Protein AF-0000000085150021 (afdb_homodimer)

Structure (mmCIF, N/CA/C/O backbone):
data_AF-0000000085150021-model_v1
#
loop_
_entity.id
_entity.type
_entity.pdbx_description
1 polymer 'Protein ElaA'
#
loop_
_atom_site.group_PDB
_atom_site.id
_atom_site.type_symbol
_atom_site.label_atom_id
_atom_site.label_alt_id
_atom_site.label_comp_id
_atom_site.label_asym_id
_atom_site.label_entity_id
_atom_site.label_seq_id
_atom_site.pdbx_PDB_ins_code
_atom_site.Cartn_x
_atom_site.Cartn_y
_atom_site.Cartn_z
_atom_site.occupancy
_atom_site.B_iso_or_equiv
_atom_site.auth_seq_id
_atom_site.auth_comp_id
_atom_site.auth_asym_id
_atom_site.auth_atom_id
_atom_site.pdbx_PDB_model_num
ATOM 1 N N . MET A 1 1 ? -15.656 21.797 -4.332 1 73.88 1 MET A N 1
ATOM 2 C CA . MET A 1 1 ? -16.031 20.469 -3.877 1 73.88 1 MET A CA 1
ATOM 3 C C . MET A 1 1 ? -16.016 20.375 -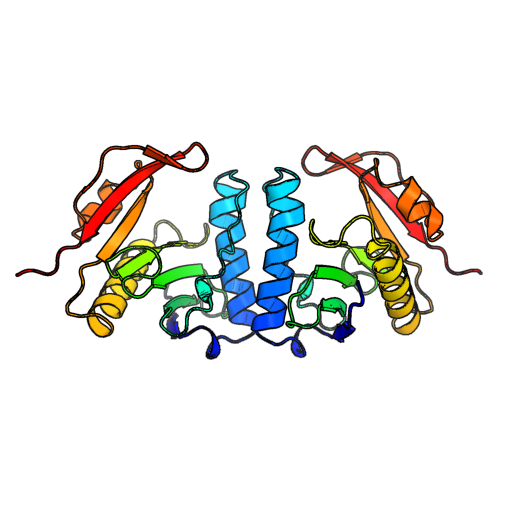2.355 1 73.88 1 MET A C 1
ATOM 5 O O . MET A 1 1 ? -15.156 20.984 -1.706 1 73.88 1 MET A O 1
ATOM 9 N N . THR A 1 2 ? -17.125 19.891 -1.788 1 87.06 2 THR A N 1
ATOM 10 C CA . THR A 1 2 ? -17.219 19.797 -0.335 1 87.06 2 THR A CA 1
ATOM 11 C C . THR A 1 2 ? -16.844 18.406 0.151 1 87.06 2 THR A C 1
ATOM 13 O O . THR A 1 2 ? -17.375 17.406 -0.344 1 87.06 2 THR A O 1
ATOM 16 N N . LEU A 1 3 ? -15.766 18.328 1.021 1 95.12 3 LEU A N 1
ATOM 17 C CA . LEU A 1 3 ? -15.344 17.047 1.593 1 95.12 3 LEU A CA 1
ATOM 18 C C . LEU A 1 3 ? -15.82 16.922 3.037 1 95.12 3 LEU A C 1
ATOM 20 O O . LEU A 1 3 ? -15.953 17.922 3.742 1 95.12 3 LEU A O 1
ATOM 24 N N . THR A 1 4 ? -16.188 15.727 3.385 1 97.56 4 THR A N 1
ATOM 25 C CA . THR A 1 4 ? -16.344 15.383 4.793 1 97.56 4 THR A CA 1
ATOM 26 C C . THR A 1 4 ? -15.023 14.93 5.398 1 97.56 4 THR A C 1
ATOM 28 O O . THR A 1 4 ? -14.336 14.078 4.832 1 97.56 4 THR A O 1
ATOM 31 N N . TRP A 1 5 ? -14.664 15.5 6.547 1 98.38 5 TRP A N 1
ATOM 32 C CA . TRP A 1 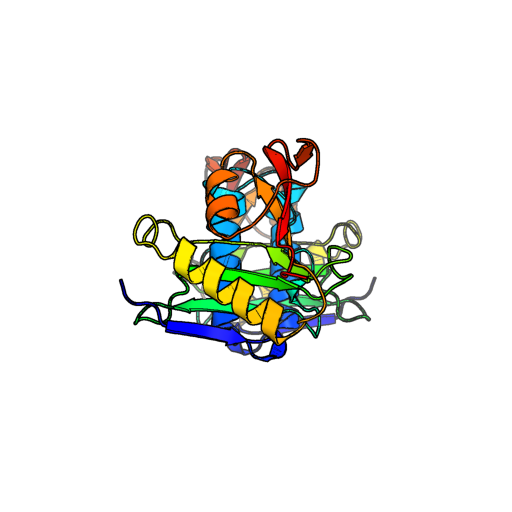5 ? -13.383 15.203 7.172 1 98.38 5 TRP A CA 1
ATOM 33 C C . TRP A 1 5 ? -13.555 14.242 8.336 1 98.38 5 TRP A C 1
ATOM 35 O O . TRP A 1 5 ? -14.461 14.398 9.156 1 98.38 5 TRP A O 1
ATOM 45 N N . LEU A 1 6 ? -12.758 13.258 8.383 1 98.56 6 LEU A N 1
ATOM 46 C CA . LEU A 1 6 ? -12.773 12.266 9.453 1 98.56 6 LEU A CA 1
ATOM 47 C C . LEU A 1 6 ? -11.398 12.148 10.102 1 98.56 6 LEU A C 1
ATOM 49 O O . LEU A 1 6 ? -10.391 11.992 9.414 1 98.56 6 LEU A O 1
ATOM 53 N N . ASP A 1 7 ? -11.273 12.328 11.375 1 98.75 7 ASP A N 1
ATOM 54 C CA . ASP A 1 7 ? -10.086 12.117 12.203 1 98.75 7 ASP A CA 1
ATOM 55 C C . ASP A 1 7 ? -10.203 10.82 13.008 1 98.75 7 ASP A C 1
ATOM 57 O O . ASP A 1 7 ? -11.008 10.727 13.938 1 98.75 7 ASP A O 1
ATOM 61 N N . VAL A 1 8 ? -9.367 9.836 12.688 1 98.75 8 VAL A N 1
ATOM 62 C CA . VAL A 1 8 ? -9.539 8.531 13.312 1 98.75 8 VAL A CA 1
ATOM 63 C C . VAL A 1 8 ? -8.172 7.922 13.625 1 98.75 8 VAL A C 1
ATOM 65 O O . VAL A 1 8 ? -7.176 8.25 12.969 1 98.75 8 VAL A O 1
ATOM 68 N N . GLY A 1 9 ? -8.148 7.113 14.656 1 98.62 9 GLY A N 1
ATOM 69 C CA . GLY A 1 9 ? -7 6.238 14.852 1 98.62 9 GLY A CA 1
ATOM 70 C C . GLY A 1 9 ? -7.023 5.008 13.969 1 98.62 9 GLY A C 1
ATOM 71 O O . GLY A 1 9 ? -8.016 4.75 13.281 1 98.62 9 GLY A O 1
ATOM 72 N N . PHE A 1 10 ? -5.926 4.211 13.984 1 98.56 10 PHE A N 1
ATOM 73 C CA . PHE A 1 10 ? -5.797 3.059 13.094 1 98.56 10 PHE A CA 1
ATOM 74 C C . PHE A 1 10 ? -6.926 2.062 13.336 1 98.56 10 PHE A C 1
ATOM 76 O O . PHE A 1 10 ? -7.562 1.6 12.383 1 98.56 10 PHE A O 1
ATOM 83 N N . THR A 1 11 ? -7.203 1.768 14.602 1 98.25 11 THR A N 1
ATOM 84 C CA . THR A 1 11 ? -8.156 0.717 14.938 1 98.25 11 THR A CA 1
ATOM 85 C C . THR A 1 11 ? -9.586 1.167 14.648 1 98.25 11 THR A C 1
ATOM 87 O O . THR A 1 11 ? -10.516 0.362 14.688 1 98.25 11 THR A O 1
ATOM 90 N N . GLU A 1 12 ? -9.75 2.453 14.414 1 98.5 12 GLU A N 1
ATOM 91 C CA . GLU A 1 12 ? -11.07 3 14.133 1 98.5 12 GLU A CA 1
ATOM 92 C C . GLU A 1 12 ? -11.367 2.994 12.641 1 98.5 12 GLU A C 1
ATOM 94 O O . GLU A 1 12 ? -12.5 3.264 12.227 1 98.5 12 GLU A O 1
ATOM 99 N N . LEU A 1 13 ? -10.406 2.709 11.844 1 98.62 13 LEU A N 1
ATOM 100 C CA . LEU A 1 13 ? -10.586 2.65 10.398 1 98.62 13 LEU A CA 1
ATOM 101 C C . LEU A 1 13 ? -11.414 1.431 10 1 98.62 13 LEU A C 1
ATOM 103 O O . LEU A 1 13 ? -11.266 0.359 10.594 1 98.62 13 LEU A O 1
ATOM 107 N N . SER A 1 14 ? -12.266 1.594 9.07 1 98.12 14 SER A N 1
ATOM 108 C CA . SER A 1 14 ? -12.82 0.426 8.391 1 98.12 14 SER A CA 1
ATOM 109 C C . SER A 1 14 ? -11.828 -0.154 7.387 1 98.12 14 SER A C 1
ATOM 111 O O . SER A 1 14 ? -10.852 0.5 7.027 1 98.12 14 SER A O 1
ATOM 113 N N . LEU A 1 15 ? -12.055 -1.36 6.883 1 98.38 15 LEU A N 1
ATOM 114 C CA . LEU A 1 15 ? -11.227 -1.965 5.844 1 98.38 15 LEU A CA 1
ATOM 115 C C . LEU A 1 15 ? -11.242 -1.111 4.578 1 98.38 15 LEU A C 1
ATOM 117 O O . LEU A 1 15 ? -10.195 -0.909 3.953 1 98.38 15 LEU A O 1
ATOM 121 N N . GLU A 1 16 ? -12.398 -0.594 4.246 1 98 16 GLU A N 1
ATOM 122 C CA . GLU A 1 16 ? -12.539 0.25 3.062 1 98 16 GLU A CA 1
ATOM 123 C C . GLU A 1 16 ? -11.742 1.54 3.203 1 98 16 GLU A C 1
ATOM 125 O O . GLU A 1 16 ? -11.117 1.995 2.242 1 98 16 GLU A O 1
ATOM 130 N N . GLN A 1 17 ? -11.773 2.082 4.359 1 98.31 17 GLN A N 1
ATOM 131 C CA . GLN A 1 17 ? -11.047 3.32 4.609 1 98.31 17 GLN A CA 1
ATOM 132 C C . GLN A 1 17 ? -9.539 3.084 4.57 1 98.31 17 GLN A C 1
ATOM 134 O O . GLN A 1 17 ? -8.797 3.865 3.967 1 98.31 17 GLN A O 1
ATOM 139 N N . LEU A 1 18 ? -9.102 2.01 5.184 1 98.69 18 LEU A N 1
ATOM 140 C CA . LEU A 1 18 ? -7.676 1.688 5.152 1 98.69 18 LEU A CA 1
ATOM 141 C C . LEU A 1 18 ? -7.211 1.424 3.725 1 98.69 18 LEU A C 1
ATOM 143 O O . LEU A 1 18 ? -6.188 1.958 3.291 1 98.69 18 LEU A O 1
ATOM 147 N N . TYR A 1 19 ? -7.965 0.604 3.008 1 98.56 19 TYR A N 1
ATOM 148 C CA . TYR A 1 19 ? -7.621 0.32 1.619 1 98.56 19 TYR A CA 1
ATOM 149 C C . TYR A 1 19 ? -7.586 1.599 0.792 1 98.56 19 TYR A C 1
ATOM 151 O O . TYR A 1 19 ? -6.645 1.824 0.025 1 98.56 19 TYR A O 1
ATOM 159 N N . GLY A 1 20 ? -8.562 2.443 0.97 1 98.12 20 GLY A N 1
ATOM 160 C CA . GLY A 1 20 ? -8.688 3.668 0.195 1 98.12 20 GLY A CA 1
ATOM 161 C C . GLY A 1 20 ? -7.555 4.648 0.444 1 98.12 20 GLY A C 1
ATOM 162 O O . GLY A 1 20 ? -7.031 5.25 -0.495 1 98.12 20 GLY A O 1
ATOM 163 N N . LEU A 1 21 ? -7.211 4.805 1.719 1 98.56 21 LEU A N 1
ATOM 164 C CA . LEU A 1 21 ? -6.152 5.77 1.997 1 98.56 21 LEU A CA 1
ATOM 165 C C . LEU A 1 21 ? -4.805 5.246 1.513 1 98.56 21 LEU A C 1
ATOM 167 O O . LEU A 1 21 ? -3.965 6.023 1.046 1 98.56 21 LEU A O 1
ATOM 171 N N . MET A 1 22 ? -4.574 3.951 1.587 1 98.25 22 MET A N 1
ATOM 172 C CA . MET A 1 22 ? -3.33 3.373 1.085 1 98.25 22 MET A CA 1
ATOM 173 C C . MET A 1 22 ? -3.266 3.461 -0.436 1 98.25 22 MET A C 1
ATOM 175 O O . MET A 1 22 ? -2.203 3.725 -1.001 1 98.25 22 MET A O 1
ATOM 179 N N . GLN A 1 23 ? -4.414 3.213 -1.054 1 97.94 23 GLN A N 1
ATOM 180 C CA . GLN A 1 23 ? -4.492 3.352 -2.504 1 97.94 23 GLN A CA 1
ATOM 181 C C . GLN A 1 23 ? -4.141 4.773 -2.939 1 97.94 23 GLN A C 1
ATOM 183 O O . GLN A 1 23 ? -3.354 4.965 -3.867 1 97.94 23 GLN A O 1
ATOM 188 N N . LEU A 1 24 ? -4.676 5.77 -2.291 1 98.38 24 LEU A N 1
ATOM 189 C CA . LEU A 1 24 ? -4.379 7.164 -2.596 1 98.38 24 LEU A CA 1
ATOM 190 C C . LEU A 1 24 ? -2.893 7.453 -2.426 1 98.38 24 LEU A C 1
ATOM 192 O O . LEU A 1 24 ? -2.283 8.117 -3.271 1 98.38 24 LEU A O 1
ATOM 196 N N . ARG A 1 25 ? -2.299 6.953 -1.338 1 98.38 25 ARG A N 1
ATOM 197 C CA . ARG A 1 25 ? -0.884 7.188 -1.066 1 98.38 25 ARG A CA 1
ATOM 198 C C . ARG A 1 25 ? -0.008 6.547 -2.139 1 98.38 25 ARG A C 1
ATOM 200 O O . ARG A 1 25 ? 0.942 7.168 -2.621 1 98.38 25 ARG A O 1
ATOM 207 N N . VAL A 1 26 ? -0.315 5.332 -2.525 1 97.62 26 VAL A N 1
ATOM 208 C CA . VAL A 1 26 ? 0.45 4.664 -3.572 1 97.62 26 VAL A CA 1
ATOM 209 C C . VAL A 1 26 ? 0.306 5.426 -4.887 1 97.62 26 VAL A C 1
ATOM 211 O O . VAL A 1 26 ? 1.291 5.645 -5.598 1 97.62 26 VAL A O 1
ATOM 214 N N . ASP A 1 27 ? -0.875 5.852 -5.215 1 97.12 27 ASP A N 1
ATOM 215 C CA . ASP A 1 27 ? -1.121 6.59 -6.449 1 97.12 27 ASP A CA 1
ATOM 216 C C . ASP A 1 27 ? -0.311 7.883 -6.488 1 97.12 27 ASP A C 1
ATOM 218 O O . ASP A 1 27 ? 0.264 8.234 -7.52 1 97.12 27 ASP A O 1
ATOM 222 N N . VAL A 1 28 ? -0.2 8.547 -5.402 1 96.81 28 VAL A N 1
ATOM 223 C CA . VAL A 1 28 ? 0.412 9.875 -5.359 1 96.81 28 VAL A CA 1
ATOM 224 C C . VAL A 1 28 ? 1.921 9.742 -5.168 1 96.81 28 VAL A C 1
ATOM 226 O O . VAL A 1 28 ? 2.703 10.25 -5.973 1 96.81 28 VAL A O 1
ATOM 229 N N . PHE A 1 29 ? 2.381 8.969 -4.168 1 95.69 29 PHE A N 1
ATOM 230 C CA . PHE A 1 29 ? 3.777 9.008 -3.75 1 95.69 29 PHE A CA 1
ATOM 231 C C . PHE A 1 29 ? 4.609 8.008 -4.547 1 95.69 29 PHE A C 1
ATOM 233 O O . PHE A 1 29 ? 5.824 8.164 -4.676 1 95.69 29 PHE A O 1
ATOM 240 N N . VAL A 1 30 ? 3.949 6.984 -5.07 1 95.5 30 VAL A N 1
ATOM 241 C CA . VAL A 1 30 ? 4.688 5.961 -5.805 1 95.5 30 VAL A CA 1
ATOM 242 C C . VAL A 1 30 ? 4.504 6.172 -7.309 1 95.5 30 VAL A C 1
ATOM 244 O O . VAL A 1 30 ? 5.477 6.375 -8.039 1 95.5 30 VAL A O 1
ATOM 247 N N . VAL A 1 31 ? 3.27 6.266 -7.77 1 96 31 VAL A N 1
ATOM 248 C CA . VAL A 1 31 ? 2.977 6.242 -9.195 1 96 31 VAL A CA 1
ATOM 249 C C . VAL A 1 31 ? 3.225 7.625 -9.797 1 96 31 VAL A C 1
ATOM 251 O O . VAL A 1 31 ? 4.07 7.785 -10.68 1 96 31 VAL A O 1
ATOM 254 N N . GLU A 1 32 ? 2.531 8.609 -9.289 1 95.25 32 GLU A N 1
ATOM 255 C CA . GLU A 1 32 ? 2.656 9.953 -9.836 1 95.25 32 GLU A CA 1
ATOM 256 C C . GLU A 1 32 ? 4.082 10.484 -9.688 1 95.25 32 GLU A C 1
ATOM 258 O O . GLU A 1 32 ? 4.602 11.141 -10.594 1 95.25 32 GLU A O 1
ATOM 263 N N . GLN A 1 33 ? 4.762 10.172 -8.586 1 92 33 GLN A N 1
ATOM 264 C CA . GLN A 1 33 ? 6.098 10.695 -8.32 1 92 33 GLN A CA 1
ATOM 265 C C . GLN A 1 33 ? 7.176 9.766 -8.875 1 92 33 GLN A C 1
ATOM 267 O O . GLN A 1 33 ? 8.367 10.078 -8.797 1 92 33 GLN A O 1
ATOM 272 N N . ASN A 1 34 ? 6.746 8.656 -9.492 1 92.81 34 ASN A N 1
ATOM 273 C CA . ASN A 1 34 ? 7.664 7.676 -10.062 1 92.81 34 ASN A CA 1
ATOM 274 C C . ASN A 1 34 ? 8.781 7.324 -9.086 1 92.81 34 ASN A C 1
ATOM 276 O O . ASN A 1 34 ? 9.961 7.395 -9.438 1 92.81 34 ASN A O 1
ATOM 280 N N . CYS A 1 35 ? 8.406 6.934 -7.852 1 93.19 35 CYS A N 1
ATOM 281 C CA . CYS A 1 35 ? 9.336 6.703 -6.75 1 93.19 35 CYS A CA 1
ATOM 282 C C . CYS A 1 35 ? 9.016 5.395 -6.035 1 93.19 35 CYS A C 1
ATOM 284 O O . CYS A 1 35 ? 8.188 5.371 -5.117 1 93.19 35 CYS A O 1
ATOM 286 N N . PRO A 1 36 ? 9.695 4.305 -6.41 1 94 36 PRO A N 1
ATOM 287 C CA . PRO A 1 36 ? 9.492 3.031 -5.719 1 94 36 PRO A CA 1
ATOM 288 C C . PRO A 1 36 ? 10.148 2.994 -4.34 1 94 36 PRO A C 1
ATOM 290 O O . PRO A 1 36 ? 11.359 2.781 -4.238 1 94 36 PRO A O 1
ATOM 293 N N . TYR A 1 37 ? 9.477 3.15 -3.281 1 94.12 37 TYR A N 1
ATOM 294 C CA . TYR A 1 37 ? 9.961 3.139 -1.906 1 94.12 37 TYR A CA 1
ATOM 295 C C . TYR A 1 37 ? 8.961 2.451 -0.981 1 94.12 37 TYR A C 1
ATOM 297 O O . TYR A 1 37 ? 7.797 2.268 -1.341 1 94.12 37 TYR A O 1
ATOM 305 N N . PRO A 1 38 ? 9.391 1.995 0.146 1 95.62 38 PRO A N 1
ATOM 306 C CA . PRO A 1 38 ? 8.484 1.314 1.073 1 95.62 38 PRO A CA 1
ATOM 307 C C . PRO A 1 38 ? 7.473 2.262 1.712 1 95.62 38 PRO A C 1
ATOM 309 O O . PRO A 1 38 ? 7.613 2.621 2.885 1 95.62 38 PRO A O 1
ATOM 312 N N . GLU A 1 39 ? 6.473 2.539 0.947 1 95.88 39 GLU A N 1
ATOM 313 C CA . GLU A 1 39 ? 5.453 3.506 1.343 1 95.88 39 GLU A CA 1
ATOM 314 C C . GLU A 1 39 ? 4.797 3.104 2.66 1 95.88 39 GLU A C 1
ATOM 316 O O . GLU A 1 39 ? 4.406 3.965 3.453 1 95.88 39 GLU A O 1
ATOM 321 N N . LEU A 1 40 ? 4.559 1.858 2.922 1 96.75 40 LEU A N 1
ATOM 322 C CA . LEU A 1 40 ? 3.969 1.371 4.164 1 96.75 40 LEU A CA 1
ATOM 323 C C . LEU A 1 40 ? 5.051 1.07 5.199 1 96.75 40 LEU A C 1
ATOM 325 O O . LEU A 1 40 ? 5.574 -0.044 5.246 1 96.75 40 LEU A O 1
ATOM 329 N N . ASP A 1 41 ? 5.277 2.004 6.066 1 96.56 41 ASP A N 1
ATOM 330 C CA . ASP A 1 41 ? 6.438 1.996 6.953 1 96.56 41 ASP A CA 1
ATOM 331 C C . ASP A 1 41 ? 6.062 1.467 8.336 1 96.56 41 ASP A C 1
ATOM 333 O O . ASP A 1 41 ? 6.902 1.434 9.242 1 96.56 41 ASP A O 1
ATOM 337 N N . GLY A 1 42 ? 4.871 1.1 8.547 1 97.12 42 GLY A N 1
ATOM 338 C CA . GLY A 1 42 ? 4.441 0.506 9.797 1 97.12 42 GLY A CA 1
ATOM 339 C C . GLY A 1 42 ? 3.967 1.531 10.812 1 97.12 42 GLY A C 1
ATOM 340 O O . GLY A 1 42 ? 3.322 1.181 11.805 1 97.12 42 GLY A O 1
ATOM 341 N N . LYS A 1 43 ? 4.195 2.83 10.602 1 98.12 43 LYS A N 1
ATOM 342 C CA . LYS A 1 43 ? 3.891 3.865 11.586 1 98.12 43 LYS A CA 1
ATOM 343 C C . LYS A 1 43 ? 2.396 4.172 11.617 1 98.12 43 LYS A C 1
ATOM 345 O O . LYS A 1 43 ? 1.906 4.793 12.562 1 98.12 43 LYS A O 1
ATOM 350 N N . ASP A 1 44 ? 1.701 3.734 10.57 1 98.56 44 ASP A N 1
ATOM 351 C CA . ASP A 1 44 ? 0.257 3.939 10.523 1 98.56 44 ASP A CA 1
ATOM 352 C C . ASP A 1 44 ? -0.432 3.258 11.711 1 98.56 44 ASP A C 1
ATOM 354 O O . ASP A 1 44 ? -1.501 3.691 12.141 1 98.56 44 ASP A O 1
ATOM 358 N N . LYS A 1 45 ? 0.183 2.215 12.242 1 98.06 45 LYS A N 1
ATOM 359 C CA . LYS A 1 45 ? -0.458 1.369 13.242 1 98.06 45 LYS A CA 1
ATOM 360 C C . LYS A 1 45 ? -0.126 1.841 14.656 1 98.06 45 LYS A C 1
ATOM 362 O O . LYS A 1 45 ? -0.636 1.293 15.641 1 98.06 45 LYS A O 1
ATOM 367 N N . HIS A 1 46 ? 0.789 2.834 14.719 1 98.12 46 HIS A N 1
ATOM 368 C CA . HIS A 1 46 ? 1.123 3.346 16.047 1 98.12 46 HIS A CA 1
ATOM 369 C C . HIS A 1 46 ? -0.132 3.748 16.812 1 98.12 46 HIS A C 1
ATOM 371 O O . HIS A 1 46 ? -1.041 4.363 16.25 1 98.12 46 HIS A O 1
ATOM 377 N N . PRO A 1 47 ? -0.199 3.408 18.109 1 97.44 47 PRO A N 1
ATOM 378 C CA . PRO A 1 47 ? -1.432 3.625 18.859 1 97.44 47 PRO A CA 1
ATOM 379 C C . PRO A 1 47 ? -1.832 5.098 18.938 1 97.44 47 PRO A C 1
ATOM 381 O O . PRO A 1 47 ? -3.008 5.41 19.125 1 97.44 47 PRO A O 1
ATOM 384 N N . GLN A 1 48 ? -0.904 6.008 18.734 1 98 48 GLN A N 1
ATOM 385 C CA . GLN A 1 48 ? -1.211 7.43 18.828 1 98 48 GLN A CA 1
ATOM 386 C C . GLN A 1 48 ? -1.271 8.086 17.453 1 98 48 GLN A C 1
ATOM 388 O O . GLN A 1 48 ? -1.416 9.305 17.344 1 98 48 GLN A O 1
ATOM 393 N N . ALA A 1 49 ? -1.102 7.281 16.406 1 98.62 49 ALA A N 1
ATOM 394 C CA . ALA A 1 49 ? -1.193 7.84 15.062 1 98.62 49 ALA A CA 1
ATOM 395 C C . ALA A 1 49 ? -2.617 8.289 14.75 1 98.62 49 ALA A C 1
ATOM 397 O O . ALA A 1 49 ? -3.582 7.613 15.117 1 98.62 49 ALA A O 1
ATOM 398 N N . ARG A 1 50 ? -2.703 9.414 14.125 1 98.81 50 ARG A N 1
ATOM 399 C CA . ARG A 1 50 ? -3.984 9.906 13.625 1 98.81 50 ARG A CA 1
ATOM 400 C C . ARG A 1 50 ? -4.004 9.945 12.102 1 98.81 50 ARG A C 1
ATOM 402 O O . ARG A 1 50 ? -3.008 10.297 11.477 1 98.81 50 ARG A O 1
ATOM 409 N N . HIS A 1 51 ? -5.094 9.586 11.578 1 98.94 51 HIS A N 1
ATOM 410 C CA . HIS A 1 51 ? -5.352 9.617 10.141 1 98.94 51 HIS A CA 1
ATOM 411 C C . HIS A 1 51 ? -6.48 10.586 9.805 1 98.94 51 HIS A C 1
ATOM 413 O O . HIS A 1 51 ? -7.613 10.406 10.266 1 98.94 51 HIS A O 1
ATOM 419 N N . LEU A 1 52 ? -6.156 11.625 9.109 1 98.94 52 LEU A N 1
ATOM 420 C CA . LEU A 1 52 ? -7.148 12.594 8.641 1 98.94 52 LEU A CA 1
ATOM 421 C C . LEU A 1 52 ? -7.566 12.289 7.207 1 98.94 52 LEU A C 1
ATOM 423 O O . LEU A 1 52 ? -6.742 12.344 6.289 1 98.94 52 LEU A O 1
ATOM 427 N N . LEU A 1 53 ? -8.867 11.977 7.047 1 98.88 53 LEU A N 1
ATOM 428 C CA . LEU A 1 53 ? -9.422 11.594 5.75 1 98.88 53 LEU A CA 1
ATOM 429 C C . LEU A 1 53 ? -10.367 12.672 5.23 1 98.88 53 LEU A C 1
ATOM 431 O O . LEU A 1 53 ? -11.18 13.211 5.988 1 98.88 53 LEU A O 1
ATOM 435 N N . GLY A 1 54 ? -10.203 13.047 3.963 1 98.69 54 GLY A N 1
ATOM 436 C CA . GLY A 1 54 ? -11.195 13.828 3.244 1 98.69 54 GLY A CA 1
ATOM 437 C C . GLY A 1 54 ? -12.008 13.008 2.262 1 98.69 54 GLY A C 1
ATOM 438 O O . GLY A 1 54 ? -11.484 12.555 1.239 1 98.69 54 GLY A O 1
ATOM 439 N N . LEU A 1 55 ? -13.328 12.844 2.557 1 98.06 55 LEU A N 1
ATOM 440 C CA . LEU A 1 55 ? -14.188 11.969 1.763 1 98.06 55 LEU A CA 1
ATOM 441 C C . LEU A 1 55 ? -15.172 12.789 0.931 1 98.06 55 LEU A C 1
ATOM 443 O O . LEU A 1 55 ? -15.703 13.797 1.406 1 98.06 55 LEU A O 1
ATOM 447 N N . ASN A 1 56 ? -15.367 12.359 -0.286 1 96.5 56 ASN A N 1
ATOM 448 C CA . ASN A 1 56 ? -16.453 12.953 -1.053 1 96.5 56 ASN A CA 1
ATOM 449 C C . ASN A 1 56 ? -17.797 12.328 -0.697 1 96.5 56 ASN A C 1
ATOM 451 O O . ASN A 1 56 ? -17.891 11.547 0.251 1 96.5 56 ASN A O 1
ATOM 455 N N . ASP A 1 57 ? -18.828 12.695 -1.444 1 94.44 57 ASP A N 1
ATOM 456 C CA . ASP A 1 57 ? -20.188 12.266 -1.127 1 94.44 57 ASP A CA 1
ATOM 457 C C . ASP A 1 57 ? -20.359 10.758 -1.33 1 94.44 57 ASP A C 1
ATOM 459 O O . ASP A 1 57 ? -21.234 10.141 -0.735 1 94.44 57 ASP A O 1
ATOM 463 N N . GLN A 1 58 ? -19.531 10.164 -2.121 1 93.06 58 GLN A N 1
ATOM 464 C CA . GLN A 1 58 ? -19.625 8.734 -2.422 1 93.06 58 GLN A CA 1
ATOM 465 C C . GLN A 1 58 ? -18.766 7.918 -1.46 1 93.06 58 GLN A C 1
ATOM 467 O O . GLN A 1 58 ? -18.703 6.691 -1.557 1 93.06 58 GLN A O 1
ATOM 472 N N . GLY A 1 59 ? -18.094 8.586 -0.597 1 94.5 59 GLY A N 1
ATOM 473 C CA . GLY A 1 59 ? -17.281 7.883 0.38 1 94.5 59 GLY A CA 1
ATOM 474 C C . GLY A 1 59 ? -15.859 7.633 -0.095 1 94.5 59 GLY A C 1
ATOM 475 O O . GLY A 1 59 ? -15.086 6.938 0.57 1 94.5 59 GLY A O 1
ATOM 476 N N . GLU A 1 60 ? -15.547 8.211 -1.223 1 95.69 60 GLU A N 1
ATOM 477 C CA . GLU A 1 60 ? -14.195 8.07 -1.749 1 95.69 60 GLU A CA 1
ATOM 478 C C . GLU A 1 60 ? -13.219 9 -1.021 1 95.69 60 GLU A C 1
ATOM 480 O O . GLU A 1 60 ? -13.547 10.156 -0.748 1 95.69 60 GLU A O 1
ATOM 485 N N . ILE A 1 61 ? -12.078 8.508 -0.686 1 98.25 61 ILE A N 1
ATOM 486 C CA . ILE A 1 61 ? -11.055 9.32 -0.029 1 98.25 61 ILE A CA 1
ATOM 487 C C . ILE A 1 61 ? -10.289 10.125 -1.073 1 98.25 61 ILE A C 1
ATOM 489 O O . ILE A 1 61 ? -9.594 9.555 -1.917 1 98.25 61 ILE A O 1
ATOM 493 N N . LEU A 1 62 ? -10.328 11.406 -1.009 1 98.19 62 LEU A N 1
ATOM 494 C CA . LEU A 1 62 ? -9.703 12.281 -1.994 1 98.19 62 LEU A CA 1
ATOM 495 C C . LEU A 1 62 ? -8.555 13.062 -1.372 1 98.19 62 LEU A C 1
ATOM 497 O O . LEU A 1 62 ? -7.742 13.656 -2.088 1 98.19 62 LEU A O 1
ATOM 501 N N . ALA A 1 63 ? -8.508 13.055 -0.11 1 98.75 63 ALA A N 1
ATOM 502 C CA . ALA A 1 63 ? -7.43 13.711 0.622 1 98.75 63 ALA A CA 1
ATOM 503 C C . ALA A 1 63 ? -7.055 12.922 1.872 1 98.75 63 ALA A C 1
ATOM 505 O O . ALA A 1 63 ? -7.91 12.281 2.49 1 98.75 63 ALA A O 1
ATOM 506 N N . TYR A 1 64 ? -5.82 13.008 2.219 1 98.81 64 TYR A N 1
ATOM 507 C CA . TYR A 1 64 ? -5.336 12.234 3.359 1 98.81 64 TYR A CA 1
ATOM 508 C C . TYR A 1 64 ? -4.078 12.867 3.945 1 98.81 64 TYR A C 1
ATOM 510 O O . TYR A 1 64 ? -3.238 13.391 3.209 1 98.81 64 TYR A O 1
ATOM 518 N N . SER A 1 65 ? -3.922 12.781 5.234 1 98.81 65 SER A N 1
ATOM 519 C CA . SER A 1 65 ? -2.648 13.008 5.91 1 98.81 65 SER A CA 1
ATOM 520 C C . SER A 1 65 ? -2.516 12.133 7.156 1 98.81 65 SER A C 1
ATOM 522 O O . SER A 1 65 ? -3.518 11.766 7.77 1 98.81 65 SER A O 1
ATOM 524 N N . ARG A 1 66 ? -1.321 11.82 7.477 1 98.88 66 ARG A N 1
ATOM 525 C CA . ARG A 1 66 ? -0.999 11.094 8.695 1 98.88 66 ARG A CA 1
ATOM 526 C C . ARG A 1 66 ? -0.363 12.008 9.734 1 98.88 66 ARG A C 1
ATOM 528 O O . ARG A 1 66 ? 0.501 12.828 9.398 1 98.88 66 ARG A O 1
ATOM 535 N N . ILE A 1 67 ? -0.818 11.961 10.945 1 98.81 67 ILE A N 1
ATOM 536 C CA . ILE A 1 67 ? -0.253 12.711 12.062 1 98.81 67 ILE A CA 1
ATOM 537 C C . ILE A 1 67 ? 0.333 11.742 13.086 1 98.81 67 ILE A C 1
ATOM 539 O O . ILE A 1 67 ? -0.346 10.812 13.531 1 98.81 67 ILE A O 1
ATOM 543 N N . LEU A 1 68 ? 1.59 11.961 13.414 1 98.75 68 LEU A N 1
ATOM 544 C CA . LEU A 1 68 ? 2.293 11.055 14.32 1 98.75 68 LEU A CA 1
ATOM 545 C C . LEU A 1 68 ? 2.695 11.766 15.602 1 98.75 68 LEU A C 1
ATOM 547 O O . LEU A 1 68 ? 3.039 12.953 15.578 1 98.75 68 LEU A O 1
ATOM 551 N N . ALA A 1 69 ? 2.725 11.008 16.672 1 98.44 69 ALA A N 1
ATOM 552 C CA . ALA A 1 69 ? 3.125 11.516 17.984 1 98.44 69 ALA A CA 1
ATOM 553 C C . ALA A 1 69 ? 4.621 11.828 18.016 1 98.44 69 ALA A C 1
ATOM 555 O O . ALA A 1 69 ? 5.379 11.344 17.172 1 98.44 69 ALA A O 1
ATOM 556 N N . PRO A 1 70 ? 4.977 12.727 19.016 1 97.88 70 PRO A N 1
ATOM 557 C CA . PRO A 1 70 ? 6.41 12.922 19.25 1 97.88 70 PRO A CA 1
ATOM 558 C C . PRO A 1 70 ? 7.156 11.609 19.469 1 97.88 70 PRO A C 1
ATOM 560 O O . PRO A 1 70 ? 6.613 10.68 20.062 1 97.88 70 PRO A O 1
ATOM 563 N N . ASN A 1 71 ? 8.375 11.547 18.859 1 97.38 71 ASN A N 1
ATOM 564 C CA . ASN A 1 71 ? 9.32 10.453 19.062 1 97.38 71 ASN A CA 1
ATOM 565 C C . ASN A 1 71 ? 8.953 9.242 18.203 1 97.38 71 ASN A C 1
ATOM 567 O O . ASN A 1 71 ? 9.523 8.156 18.375 1 97.38 71 ASN A O 1
ATOM 571 N N . VAL A 1 72 ? 8 9.383 17.344 1 97.62 72 VAL A N 1
ATOM 572 C CA . VAL A 1 72 ? 7.711 8.297 16.406 1 97.62 72 VAL A CA 1
ATOM 573 C C . VAL A 1 72 ? 8.57 8.445 15.156 1 97.62 72 VAL A C 1
ATOM 575 O O . VAL A 1 72 ? 9.305 7.527 14.789 1 97.62 72 VAL A O 1
ATOM 578 N N . SER A 1 73 ? 8.492 9.594 14.508 1 96.62 73 SER A N 1
ATOM 579 C CA . SER A 1 73 ? 9.328 9.875 13.352 1 96.62 73 SER A CA 1
ATOM 580 C C . SER A 1 73 ? 10.391 10.922 13.672 1 96.62 73 SER A C 1
ATOM 582 O O . SER A 1 73 ? 11.484 10.898 13.109 1 96.62 73 SER A O 1
ATOM 584 N N . TYR A 1 74 ? 10 11.844 14.492 1 95.44 74 TYR A N 1
ATOM 585 C CA . TYR A 1 74 ? 10.844 12.93 14.977 1 95.44 74 TYR A CA 1
ATOM 586 C C . TYR A 1 74 ? 10.656 13.141 16.469 1 95.44 74 TYR A C 1
ATOM 588 O O . TYR A 1 74 ? 9.703 12.625 17.062 1 95.44 74 TYR A O 1
ATOM 596 N N . PRO A 1 75 ? 11.648 13.883 17.062 1 95.88 75 PRO A N 1
ATOM 597 C CA . PRO A 1 75 ? 11.383 14.266 18.453 1 95.88 75 PRO A CA 1
ATOM 598 C C . PRO A 1 75 ? 10.078 15.031 18.625 1 95.88 75 PRO A C 1
ATOM 600 O O . PRO A 1 75 ? 9.383 14.875 19.641 1 95.88 75 PRO A O 1
ATOM 603 N N . GLN A 1 76 ? 9.656 15.758 17.641 1 96.75 76 GLN A N 1
ATOM 604 C CA . GLN A 1 76 ? 8.398 16.484 17.609 1 96.75 76 GLN A CA 1
ATOM 605 C C . GLN A 1 76 ? 7.285 15.648 16.984 1 96.75 76 GLN A C 1
ATOM 607 O O . GLN A 1 76 ? 7.551 14.602 16.391 1 96.75 76 GLN A O 1
ATOM 612 N N . ALA A 1 77 ? 6.035 16.125 17.234 1 98.12 77 ALA A N 1
ATOM 613 C CA . ALA A 1 77 ? 4.961 15.578 16.406 1 98.12 77 ALA A CA 1
ATOM 614 C C . ALA A 1 77 ? 5.227 15.812 14.93 1 98.12 77 ALA A C 1
ATOM 616 O O . ALA A 1 77 ? 6.051 16.656 14.562 1 98.12 77 ALA A O 1
ATOM 617 N N . SER A 1 78 ? 4.594 15.016 14.117 1 98.44 78 SER A N 1
ATOM 618 C CA . SER A 1 78 ? 4.879 15.18 12.695 1 98.44 78 SER A CA 1
ATOM 619 C C . SER A 1 78 ? 3.621 14.977 11.852 1 98.44 78 SER A C 1
ATOM 621 O O . SER A 1 78 ? 2.713 14.242 12.25 1 98.44 78 SER A O 1
ATOM 623 N N . ILE A 1 79 ? 3.551 15.68 10.844 1 98.38 79 ILE A N 1
ATOM 624 C CA . ILE A 1 79 ? 2.543 15.516 9.805 1 98.38 79 ILE A CA 1
ATOM 625 C C . ILE A 1 79 ? 3.205 15.031 8.516 1 98.38 79 ILE A C 1
ATOM 627 O O . ILE A 1 79 ? 4.238 15.562 8.102 1 98.38 79 ILE A O 1
ATOM 631 N N . GLY A 1 80 ? 2.682 13.992 7.977 1 97.38 80 GLY A N 1
ATOM 632 C CA . GLY A 1 80 ? 3.207 13.461 6.73 1 97.38 80 GLY A CA 1
ATOM 633 C C . GLY A 1 80 ? 2.137 12.859 5.84 1 97.38 80 GLY A C 1
ATOM 634 O O . GLY A 1 80 ? 0.946 12.945 6.145 1 97.38 80 GLY A O 1
ATOM 635 N N . ARG A 1 81 ? 2.611 12.406 4.688 1 97.38 81 ARG A N 1
ATOM 636 C CA . ARG A 1 81 ? 1.746 11.734 3.717 1 97.38 81 ARG A CA 1
ATOM 637 C C . ARG A 1 81 ? 0.569 12.625 3.332 1 97.38 81 ARG A C 1
ATOM 639 O O . ARG A 1 81 ? -0.58 12.18 3.33 1 97.38 81 ARG A O 1
ATOM 646 N N . VAL A 1 82 ? 0.915 13.867 3.172 1 97.5 82 VAL A N 1
ATOM 647 C CA . VAL A 1 82 ? -0.089 14.812 2.697 1 97.5 82 VAL A CA 1
ATOM 648 C C . VAL A 1 82 ? -0.406 14.539 1.229 1 97.5 82 VAL A C 1
ATOM 650 O O . VAL A 1 82 ? 0.376 14.891 0.342 1 97.5 82 VAL A O 1
ATOM 653 N N . ALA A 1 83 ? -1.579 13.945 0.991 1 97.75 83 ALA A N 1
ATOM 654 C CA . ALA A 1 83 ? -1.953 13.508 -0.352 1 97.75 83 ALA A CA 1
ATOM 655 C C . ALA A 1 83 ? -3.346 14.008 -0.723 1 97.75 83 ALA A C 1
ATOM 657 O O . ALA A 1 83 ? -4.273 13.945 0.088 1 97.75 83 ALA A O 1
ATOM 658 N N . VAL A 1 84 ? -3.428 14.578 -1.876 1 97.81 84 VAL A N 1
ATOM 659 C CA . VAL A 1 84 ? -4.703 14.969 -2.467 1 97.81 84 VAL A CA 1
ATOM 660 C C . VAL A 1 84 ? -4.848 14.344 -3.852 1 97.81 84 VAL A C 1
ATOM 662 O O . VAL A 1 84 ? -3.932 14.414 -4.672 1 97.81 84 VAL A O 1
ATOM 665 N N . ALA A 1 85 ? -5.98 13.641 -4.02 1 97.62 85 ALA A N 1
ATOM 666 C CA . ALA A 1 85 ? -6.246 13.047 -5.324 1 97.62 85 ALA A CA 1
ATOM 667 C C . ALA A 1 85 ? -6.184 14.094 -6.43 1 97.62 85 ALA A C 1
ATOM 669 O O . ALA A 1 85 ? -6.578 15.25 -6.223 1 97.62 85 ALA A O 1
ATOM 670 N N . LYS A 1 86 ? -5.742 13.68 -7.637 1 94.94 86 LYS A N 1
ATOM 671 C CA . LYS A 1 86 ? -5.633 14.586 -8.781 1 94.94 86 LYS A CA 1
ATOM 672 C C . LYS A 1 86 ? -6.953 15.305 -9.047 1 94.94 86 LYS A C 1
ATOM 674 O O . LYS A 1 86 ? -6.965 16.5 -9.336 1 94.94 86 LYS A O 1
ATOM 679 N N . SER A 1 87 ? -8.016 14.609 -8.914 1 93.81 87 SER A N 1
ATOM 680 C CA . SER A 1 87 ? -9.344 15.125 -9.219 1 93.81 87 SER A CA 1
ATOM 681 C C . SER A 1 87 ? -9.766 16.203 -8.219 1 93.81 87 SER A C 1
ATOM 683 O O . SER A 1 87 ? -10.734 16.922 -8.453 1 93.81 87 SER A O 1
ATOM 685 N N . ALA A 1 88 ? -9.055 16.328 -7.09 1 95.25 88 ALA A N 1
ATOM 686 C CA . ALA A 1 88 ? -9.461 17.266 -6.035 1 95.25 88 ALA A CA 1
ATOM 687 C C . ALA A 1 88 ? -8.43 18.359 -5.848 1 95.25 88 ALA A C 1
ATOM 689 O O . ALA A 1 88 ? -8.531 19.172 -4.918 1 95.25 88 ALA A O 1
ATOM 690 N N . ARG A 1 89 ? -7.477 18.406 -6.738 1 94 89 ARG A N 1
ATOM 691 C CA . ARG A 1 89 ? -6.418 19.406 -6.598 1 94 89 ARG A CA 1
ATOM 692 C C . ARG A 1 89 ? -6.836 20.734 -7.199 1 94 89 ARG A C 1
ATOM 694 O O . ARG A 1 89 ? -7.738 20.797 -8.039 1 94 89 ARG A O 1
ATOM 701 N N . GLY A 1 90 ? -6.219 21.781 -6.637 1 89.12 90 GLY A N 1
ATOM 702 C CA . GLY A 1 90 ? -6.496 23.109 -7.152 1 89.12 90 GLY A CA 1
ATOM 703 C C . GLY A 1 90 ? -7.785 23.703 -6.609 1 89.12 90 GLY A C 1
ATOM 704 O O . GLY A 1 90 ? -8.336 24.641 -7.191 1 89.12 90 GLY A O 1
ATOM 705 N N . GLN A 1 91 ? -8.328 23.188 -5.52 1 90 91 GLN A N 1
ATOM 706 C CA . GLN A 1 91 ? -9.609 23.625 -4.969 1 90 91 GLN A CA 1
ATOM 707 C C . GLN A 1 91 ? -9.469 24.016 -3.498 1 90 91 GLN A C 1
ATOM 709 O O . GLN A 1 91 ? -10.461 24.078 -2.77 1 90 91 GLN A O 1
ATOM 714 N N . GLY A 1 92 ? -8.234 24.141 -3.129 1 93.31 92 GLY A N 1
ATOM 715 C CA . GLY A 1 92 ? -7.996 24.531 -1.751 1 93.31 92 GLY A CA 1
ATOM 716 C C . GLY A 1 92 ? -8.016 23.375 -0.78 1 93.31 92 GLY A C 1
ATOM 717 O O . GLY A 1 92 ? -7.871 23.562 0.429 1 93.31 92 GLY A O 1
ATOM 718 N N . VAL A 1 93 ? -8.172 22.172 -1.231 1 96.38 93 VAL A N 1
ATOM 719 C CA . VAL A 1 93 ? -8.305 20.969 -0.417 1 96.38 93 VAL A CA 1
ATOM 720 C C . VAL A 1 93 ? -7.027 20.75 0.396 1 96.38 93 VAL A C 1
ATOM 722 O O . VAL A 1 93 ? -7.09 20.391 1.571 1 96.38 93 VAL A O 1
ATOM 725 N N . ALA A 1 94 ? -5.922 21.031 -0.235 1 96.38 94 ALA A N 1
ATOM 726 C CA . ALA A 1 94 ? -4.648 20.828 0.45 1 96.38 94 ALA A CA 1
ATOM 727 C C . ALA A 1 94 ? -4.531 21.766 1.659 1 96.38 94 ALA A C 1
ATOM 729 O O . ALA A 1 94 ? -4.02 21.359 2.709 1 96.38 94 ALA A O 1
ATOM 730 N N . ASN A 1 95 ? -4.941 22.953 1.49 1 96.31 95 ASN A N 1
ATOM 731 C CA . ASN A 1 95 ? -4.926 23.922 2.594 1 96.31 95 ASN A CA 1
ATOM 732 C C . ASN A 1 95 ? -5.812 23.453 3.746 1 96.31 95 ASN A C 1
ATOM 734 O O . ASN A 1 95 ? -5.402 23.5 4.906 1 96.31 95 ASN A O 1
ATOM 738 N N . GLN A 1 96 ? -7.035 23.047 3.438 1 97.25 96 GLN A N 1
ATOM 739 C CA . GLN A 1 96 ? -7.949 22.531 4.445 1 97.25 96 GLN A CA 1
ATOM 740 C C . GLN A 1 96 ? -7.359 21.312 5.156 1 97.25 96 GLN A C 1
ATOM 742 O O . GLN A 1 96 ? -7.465 21.203 6.379 1 97.25 96 GLN A O 1
ATOM 747 N N . LEU A 1 97 ? -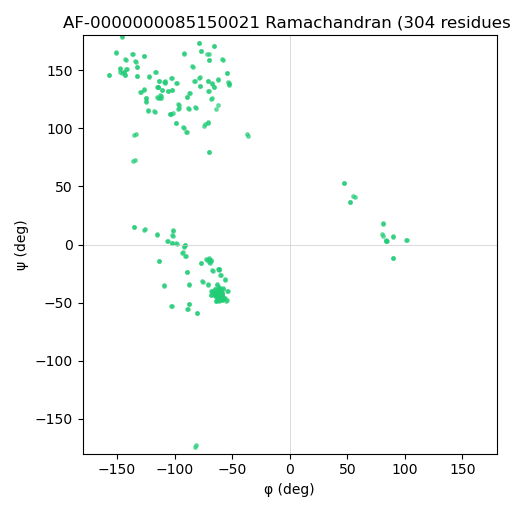6.773 20.469 4.391 1 98.12 97 LEU A N 1
ATOM 748 C CA . LEU A 1 97 ? -6.133 19.281 4.926 1 98.12 97 LEU A CA 1
ATOM 749 C C . LEU A 1 97 ? -5.043 19.641 5.926 1 98.12 97 LEU A C 1
ATOM 751 O O . LEU A 1 97 ? -5.016 19.109 7.043 1 98.12 97 LEU A O 1
ATOM 755 N N . MET A 1 98 ? -4.164 20.578 5.578 1 97.81 98 MET A N 1
ATOM 756 C CA . MET A 1 98 ? -3.047 20.984 6.434 1 97.81 98 MET A CA 1
ATOM 757 C C . MET A 1 98 ? -3.547 21.656 7.703 1 97.81 98 MET A C 1
ATOM 759 O O . MET A 1 98 ? -3.051 21.391 8.797 1 97.81 98 MET A O 1
ATOM 763 N N . GLN A 1 99 ? -4.52 22.484 7.531 1 97.75 99 GLN A N 1
ATOM 764 C CA . GLN A 1 99 ? -5.094 23.141 8.695 1 97.75 99 GLN A CA 1
ATOM 765 C C . GLN A 1 99 ? -5.699 22.141 9.664 1 97.75 99 GLN A C 1
ATOM 767 O O . GLN A 1 99 ? -5.492 22.234 10.875 1 97.75 99 GLN A O 1
ATOM 772 N N . GLY A 1 100 ? -6.445 21.203 9.102 1 98.38 100 GLY A N 1
ATOM 773 C CA . GLY A 1 100 ? -7 20.141 9.938 1 98.38 100 GLY A CA 1
ATOM 774 C C . GLY A 1 100 ? -5.934 19.312 10.633 1 98.38 100 GLY A C 1
ATOM 775 O O . GLY A 1 100 ? -6.059 19.016 11.82 1 98.38 100 GLY A O 1
ATOM 776 N N . ALA A 1 101 ? -4.934 18.938 9.914 1 98.69 101 ALA A N 1
ATOM 777 C CA . ALA A 1 101 ? -3.854 18.141 10.477 1 98.69 101 ALA A CA 1
ATOM 778 C C . ALA A 1 101 ? -3.141 18.875 11.602 1 98.69 101 ALA A C 1
ATOM 780 O O . ALA A 1 101 ? -2.836 18.297 12.641 1 98.69 101 ALA A O 1
ATOM 781 N N . ILE A 1 102 ? -2.844 20.156 11.383 1 98.19 102 ILE A N 1
ATOM 782 C CA . ILE A 1 102 ? -2.195 20.984 12.391 1 98.19 102 ILE A CA 1
ATOM 783 C C . ILE A 1 102 ? -3.07 21.047 13.641 1 98.19 102 ILE A C 1
ATOM 785 O O . ILE A 1 102 ? -2.58 20.891 14.766 1 98.19 102 ILE A O 1
ATOM 789 N N . ALA A 1 103 ? -4.359 21.281 13.445 1 98.25 103 ALA A N 1
ATOM 790 C CA . ALA A 1 103 ? -5.289 21.359 14.57 1 98.25 103 ALA A CA 1
ATOM 791 C C . ALA A 1 103 ? -5.289 20.062 15.375 1 98.25 103 ALA A C 1
ATOM 793 O O . ALA A 1 103 ? -5.305 20.094 16.609 1 98.25 103 ALA A O 1
ATOM 794 N N . ILE A 1 104 ? -5.262 18.953 14.711 1 98.62 104 ILE A N 1
ATOM 795 C CA . ILE A 1 104 ? -5.258 17.656 15.359 1 98.62 104 ILE A CA 1
ATOM 796 C C . ILE A 1 104 ? -3.977 17.484 16.172 1 98.62 104 ILE A C 1
ATOM 798 O O . ILE A 1 104 ? -4.02 17.047 17.328 1 98.62 104 ILE A O 1
ATOM 802 N N . ALA A 1 105 ? -2.859 17.781 15.555 1 98.31 105 ALA A N 1
ATOM 803 C CA . ALA A 1 105 ? -1.589 17.672 16.266 1 98.31 105 ALA A CA 1
ATOM 804 C C . ALA A 1 105 ? -1.591 18.516 17.531 1 98.31 105 ALA A C 1
ATOM 806 O O . ALA A 1 105 ? -1.188 18.062 18.609 1 98.31 105 ALA A O 1
ATOM 807 N N . LYS A 1 106 ? -2.049 19.719 17.406 1 96.88 106 LYS A N 1
ATOM 808 C CA . LYS A 1 106 ? -2.088 20.641 18.547 1 96.88 106 LYS A CA 1
ATOM 809 C C . LYS A 1 106 ? -3 20.109 19.641 1 96.88 106 LYS A C 1
ATOM 811 O O . LYS A 1 106 ? -2.721 20.297 20.828 1 96.88 106 LYS A O 1
ATOM 816 N N . GLN A 1 107 ? -4.062 19.562 19.25 1 97.44 107 GLN A N 1
ATOM 817 C CA . GLN A 1 107 ? -5.02 19.016 20.203 1 97.44 107 GLN A CA 1
ATOM 818 C C . GLN A 1 107 ? -4.418 17.844 20.984 1 97.44 107 GLN A C 1
ATOM 820 O O . GLN A 1 107 ? -4.594 17.75 22.203 1 97.44 107 GLN A O 1
ATOM 825 N N . HIS A 1 108 ? -3.686 17 20.328 1 97.56 108 HIS A N 1
ATOM 826 C CA . HIS A 1 108 ? -3.18 15.781 20.938 1 97.56 108 HIS A CA 1
ATOM 827 C C . HIS A 1 108 ? -1.846 16.031 21.641 1 97.56 108 HIS A C 1
ATOM 829 O O . HIS A 1 108 ? -1.542 15.383 22.656 1 97.56 108 HIS A O 1
ATOM 835 N N . TRP A 1 109 ? -1.082 16.891 21.078 1 97 109 TRP A N 1
ATOM 836 C CA . TRP A 1 109 ? 0.247 17.188 21.594 1 97 109 TRP A CA 1
ATOM 837 C C . TRP A 1 109 ? 0.502 18.688 21.641 1 97 109 TRP A C 1
ATOM 839 O O . TRP A 1 109 ? 1.389 19.188 20.953 1 97 109 TRP A O 1
ATOM 849 N N . PRO A 1 110 ? -0.15 19.375 22.609 1 94.81 110 PRO A N 1
ATOM 850 C CA . PRO A 1 110 ? -0.104 20.844 22.641 1 94.81 110 PRO A CA 1
ATOM 851 C C . PRO A 1 110 ? 1.271 21.375 23.031 1 94.81 110 PRO A C 1
ATOM 853 O O . PRO A 1 110 ? 1.574 22.547 22.781 1 94.81 110 PRO A O 1
ATOM 856 N N . ASN A 1 111 ? 2.119 20.547 23.562 1 94.19 111 ASN A N 1
ATOM 857 C CA . ASN A 1 111 ? 3.41 21.031 24.047 1 94.19 111 ASN A CA 1
ATOM 858 C C . ASN A 1 111 ? 4.531 20.703 23.062 1 94.19 111 ASN A C 1
ATOM 860 O O . ASN A 1 111 ? 5.703 20.969 23.344 1 94.19 111 ASN A O 1
ATOM 864 N N . ASP A 1 112 ? 4.191 20.094 21.969 1 95.12 112 ASP A N 1
ATOM 865 C CA . ASP A 1 112 ? 5.191 19.703 20.984 1 95.12 112 ASP A CA 1
ATOM 866 C C . ASP A 1 112 ? 5.004 20.469 19.672 1 95.12 112 ASP A C 1
ATOM 868 O O . ASP A 1 112 ? 3.873 20.672 19.234 1 95.12 112 ASP A O 1
ATOM 872 N N . ASN A 1 113 ? 6.148 20.906 19.188 1 96.56 113 ASN A N 1
ATOM 873 C CA . ASN A 1 113 ? 6.113 21.469 17.828 1 96.56 113 ASN A CA 1
ATOM 874 C C . ASN A 1 113 ? 5.777 20.406 16.797 1 96.56 113 ASN A C 1
ATOM 876 O O . ASN A 1 113 ? 5.566 19.234 17.141 1 96.56 113 ASN A O 1
ATOM 880 N N . ILE A 1 114 ? 5.547 20.844 15.633 1 97.81 114 ILE A N 1
ATOM 881 C CA . ILE A 1 114 ? 5.273 19.922 14.531 1 97.81 114 ILE A CA 1
ATOM 882 C C . ILE A 1 114 ? 6.422 19.969 13.523 1 97.81 114 ILE A C 1
ATOM 884 O O . ILE A 1 114 ? 6.801 21.031 13.047 1 97.81 114 ILE A O 1
ATOM 888 N N . GLN A 1 115 ? 6.961 18.797 13.242 1 97.31 115 GLN A N 1
ATOM 889 C CA . GLN A 1 115 ? 8.016 18.672 12.242 1 97.31 115 GLN A CA 1
ATOM 890 C C . GLN A 1 115 ? 7.512 17.984 10.984 1 97.31 115 GLN A C 1
ATOM 892 O O . GLN A 1 115 ? 6.711 17.047 11.062 1 97.31 115 GLN A O 1
ATOM 897 N N . ILE A 1 116 ? 7.957 18.469 9.797 1 96.56 116 ILE A N 1
ATOM 898 C CA . ILE A 1 116 ? 7.637 17.812 8.539 1 96.56 116 ILE A CA 1
ATOM 899 C C . ILE A 1 116 ? 8.906 17.672 7.695 1 96.56 116 ILE A C 1
ATOM 901 O O . ILE A 1 116 ? 9.844 18.453 7.84 1 96.56 116 ILE A O 1
ATOM 905 N N . GLY A 1 117 ? 8.977 16.594 6.969 1 94.56 117 GLY A N 1
ATOM 906 C CA . GLY A 1 117 ? 9.898 16.5 5.852 1 94.56 117 GLY A CA 1
ATOM 907 C C . GLY A 1 117 ? 9.281 16.906 4.527 1 94.56 117 GLY A C 1
ATOM 908 O O . GLY A 1 117 ? 8.547 16.125 3.918 1 94.56 117 GLY A O 1
ATOM 909 N N . ALA A 1 118 ? 9.578 18.078 4.121 1 92.62 118 ALA A N 1
ATOM 910 C CA . ALA A 1 118 ? 8.93 18.641 2.943 1 92.62 118 ALA A CA 1
ATOM 911 C C . ALA A 1 118 ? 9.812 18.5 1.705 1 92.62 118 ALA A C 1
ATOM 913 O O . ALA A 1 118 ? 11.039 18.625 1.786 1 92.62 118 ALA A O 1
ATOM 914 N N . GLN A 1 119 ? 9.102 18.141 0.573 1 88.38 119 GLN A N 1
ATOM 915 C CA . GLN A 1 119 ? 9.805 18.328 -0.693 1 88.38 119 GLN A CA 1
ATOM 916 C C . GLN A 1 119 ? 10.133 19.797 -0.936 1 88.38 119 GLN A C 1
ATOM 918 O O . GLN A 1 119 ? 9.312 20.672 -0.651 1 88.38 119 GLN A O 1
ATOM 923 N N . ASP A 1 120 ? 11.219 20.047 -1.454 1 89.19 120 ASP A N 1
ATOM 924 C CA . ASP A 1 120 ? 11.727 21.406 -1.577 1 89.19 120 ASP A CA 1
ATOM 925 C C . ASP A 1 120 ? 10.781 22.281 -2.4 1 89.19 120 ASP A C 1
ATOM 927 O O . ASP A 1 120 ? 10.586 23.453 -2.092 1 89.19 120 ASP A O 1
ATOM 931 N N . TYR A 1 121 ? 10.227 21.719 -3.4 1 89.38 121 TYR A N 1
ATOM 932 C CA . TYR A 1 121 ? 9.375 22.531 -4.262 1 89.38 121 TYR A CA 1
ATOM 933 C C . TYR A 1 121 ? 8.086 22.906 -3.551 1 89.38 121 TYR A C 1
ATOM 935 O O . TYR A 1 121 ? 7.398 23.859 -3.951 1 89.38 121 TYR A O 1
ATOM 943 N N . LEU A 1 122 ? 7.766 22.281 -2.385 1 91.12 122 LEU A N 1
ATOM 944 C CA . LEU A 1 122 ? 6.551 22.578 -1.631 1 91.12 122 LEU A CA 1
ATOM 945 C C . LEU A 1 122 ? 6.852 23.484 -0.452 1 91.12 122 LEU A C 1
ATOM 947 O O . LEU A 1 122 ? 5.977 23.734 0.384 1 91.12 122 LEU A O 1
ATOM 951 N N . ARG A 1 123 ? 7.98 24.047 -0.408 1 92.69 123 ARG A N 1
ATOM 952 C CA . ARG A 1 123 ? 8.43 24.906 0.686 1 92.69 123 ARG A CA 1
ATOM 953 C C . ARG A 1 123 ? 7.449 26.047 0.936 1 92.69 123 ARG A C 1
ATOM 955 O O . ARG A 1 123 ? 7.059 26.297 2.078 1 92.69 123 ARG A O 1
ATOM 962 N N . GLN A 1 124 ? 7.086 26.688 -0.104 1 93.31 124 GLN A N 1
ATOM 963 C CA . GLN A 1 124 ? 6.211 27.844 0.025 1 93.31 124 GLN A CA 1
ATOM 964 C C . GLN A 1 124 ? 4.84 27.438 0.565 1 93.31 124 GLN A C 1
ATOM 966 O O . GLN A 1 124 ? 4.246 28.172 1.367 1 93.31 124 GLN A O 1
ATOM 971 N N . PHE A 1 125 ? 4.371 26.359 0.156 1 95.06 125 PHE A N 1
ATOM 972 C CA . PHE A 1 125 ? 3.088 25.844 0.629 1 95.06 125 PHE A CA 1
ATOM 973 C C . PHE A 1 125 ? 3.102 25.672 2.143 1 95.06 125 PHE A C 1
ATOM 975 O O . PHE A 1 125 ? 2.205 26.156 2.838 1 95.06 125 PHE A O 1
ATOM 982 N N . TYR A 1 126 ? 4.102 25.094 2.652 1 96.25 126 TYR A N 1
ATOM 983 C CA . TYR A 1 126 ? 4.164 24.797 4.082 1 96.25 126 TYR A CA 1
ATOM 984 C C . TYR A 1 126 ? 4.465 26.062 4.875 1 96.25 126 TYR A C 1
ATOM 986 O O . TYR A 1 126 ? 4 26.219 6.008 1 96.25 126 TYR A O 1
ATOM 994 N N . GLN A 1 127 ? 5.23 26.953 4.242 1 95.56 127 GLN A N 1
ATOM 995 C CA . GLN A 1 127 ? 5.5 28.234 4.895 1 95.56 127 GLN A CA 1
ATOM 996 C C . GLN A 1 127 ? 4.211 29.016 5.098 1 95.56 127 GLN A C 1
ATOM 998 O O . GLN A 1 127 ? 4.062 29.719 6.102 1 95.56 127 GLN A O 1
ATOM 1003 N N . GLN A 1 128 ? 3.305 28.938 4.234 1 95.69 128 GLN A N 1
ATOM 1004 C CA . GLN A 1 128 ? 2.014 29.594 4.348 1 95.69 128 GLN A CA 1
ATOM 1005 C C . GLN A 1 128 ? 1.243 29.094 5.566 1 95.69 128 GLN A C 1
ATOM 1007 O O . GLN A 1 128 ? 0.36 29.797 6.078 1 95.69 128 GLN A O 1
ATOM 1012 N N . HIS A 1 129 ? 1.588 27.969 6.016 1 96.25 129 HIS A N 1
ATOM 1013 C CA . HIS A 1 129 ? 0.927 27.391 7.18 1 96.25 129 HIS A CA 1
ATOM 1014 C C . HIS A 1 129 ? 1.769 27.562 8.438 1 96.25 129 HIS A C 1
ATOM 1016 O O . HIS A 1 129 ? 1.474 26.969 9.477 1 96.25 129 HIS A O 1
ATOM 1022 N N . GLY A 1 130 ? 2.854 28.312 8.328 1 96.19 130 GLY A N 1
ATOM 1023 C CA . GLY A 1 130 ? 3.615 28.703 9.5 1 96.19 130 GLY A CA 1
ATOM 1024 C C . GLY A 1 130 ? 4.867 27.875 9.703 1 96.19 130 GLY A C 1
ATOM 1025 O O . GLY A 1 130 ? 5.625 28.109 10.656 1 96.19 130 GLY A O 1
ATOM 1026 N N . PHE A 1 131 ? 5.141 26.969 8.75 1 97.06 131 PHE A N 1
ATOM 1027 C CA . PHE A 1 131 ? 6.348 26.156 8.891 1 97.06 131 PHE A CA 1
ATOM 1028 C C . PHE A 1 131 ? 7.582 26.953 8.484 1 97.06 131 PHE A C 1
ATOM 1030 O O . PHE A 1 131 ? 7.543 27.734 7.535 1 97.06 131 PHE A O 1
ATOM 1037 N N . VAL A 1 132 ? 8.695 26.688 9.234 1 95.94 132 VAL A N 1
ATOM 1038 C CA . VAL A 1 132 ? 9.969 27.328 8.938 1 95.94 132 VAL A CA 1
ATOM 1039 C C . VAL A 1 132 ? 11.031 26.281 8.664 1 95.94 132 VAL A C 1
ATOM 1041 O O . VAL A 1 132 ? 11.047 25.219 9.297 1 95.94 132 VAL A O 1
ATOM 1044 N N . VAL A 1 133 ? 11.914 26.562 7.762 1 93.94 133 VAL A N 1
ATOM 1045 C CA . VAL A 1 133 ? 12.984 25.641 7.395 1 93.94 133 VAL A CA 1
ATOM 1046 C C . VAL A 1 133 ? 13.922 25.453 8.586 1 93.94 133 VAL A C 1
ATOM 1048 O O . VAL A 1 133 ? 14.281 26.406 9.266 1 93.94 133 VAL A O 1
ATOM 1051 N N . ASN A 1 134 ? 14.234 24.188 8.766 1 92 134 ASN A N 1
ATOM 1052 C CA . ASN A 1 134 ? 15.086 23.922 9.914 1 92 134 ASN A CA 1
ATOM 1053 C C . ASN A 1 134 ? 16.219 22.953 9.562 1 92 134 ASN A C 1
ATOM 1055 O O . ASN A 1 134 ? 16.719 22.234 10.43 1 92 134 ASN A O 1
ATOM 1059 N N . SER A 1 135 ? 16.453 22.75 8.336 1 90.12 135 SER A N 1
ATOM 1060 C CA . SER A 1 135 ? 17.562 21.906 7.879 1 90.12 135 SER A CA 1
ATOM 1061 C C . SER A 1 135 ? 18.078 22.359 6.523 1 90.12 135 SER A C 1
ATOM 1063 O O . SER A 1 135 ? 17.469 23.203 5.863 1 90.12 135 SER A O 1
ATOM 1065 N N . ASP A 1 136 ? 19.281 21.844 6.18 1 90.19 136 ASP A N 1
ATOM 1066 C CA . ASP A 1 136 ? 19.719 21.969 4.793 1 90.19 136 ASP A CA 1
ATOM 1067 C C . ASP A 1 136 ? 18.906 21.047 3.881 1 90.19 136 ASP A C 1
ATOM 1069 O O . ASP A 1 136 ? 18.188 20.172 4.359 1 90.19 136 ASP A O 1
ATOM 1073 N N . VAL A 1 137 ? 19.016 21.359 2.611 1 90.5 137 VAL A N 1
ATOM 1074 C CA . VAL A 1 137 ? 18.391 20.484 1.622 1 90.5 137 VAL A CA 1
ATOM 1075 C C . VAL A 1 137 ? 19.156 19.156 1.542 1 90.5 137 VAL A C 1
ATOM 1077 O O . VAL A 1 137 ? 20.391 19.141 1.559 1 90.5 137 VAL A O 1
ATOM 1080 N N . TYR A 1 138 ? 18.422 18.078 1.58 1 90.88 138 TYR A N 1
ATOM 1081 C CA . TYR A 1 138 ? 19 16.75 1.451 1 90.88 138 TYR A CA 1
ATOM 1082 C C . TYR A 1 138 ? 18.188 15.898 0.48 1 90.88 138 TYR A C 1
ATOM 1084 O O . TYR A 1 138 ? 17.031 16.203 0.196 1 90.88 138 TYR A O 1
ATOM 1092 N N . LEU A 1 139 ? 18.844 14.805 -0.119 1 84.94 139 LEU A N 1
ATOM 1093 C CA . LEU A 1 139 ? 18.172 13.914 -1.055 1 84.94 139 LEU A CA 1
ATOM 1094 C C . LEU A 1 139 ? 17.516 12.758 -0.318 1 84.94 139 LEU A C 1
ATOM 1096 O O . LEU A 1 139 ? 18.125 12.141 0.556 1 84.94 139 LEU A O 1
ATOM 1100 N N . GLU A 1 140 ? 16.25 12.57 -0.565 1 83.12 140 GLU A N 1
ATOM 1101 C CA . GLU A 1 140 ? 15.484 11.406 -0.133 1 83.12 140 GLU A CA 1
ATOM 1102 C C . GLU A 1 140 ? 14.836 10.703 -1.321 1 83.12 140 GLU A C 1
ATOM 1104 O O . GLU A 1 140 ? 13.961 11.266 -1.979 1 83.12 140 GLU A O 1
ATOM 1109 N N . ASP A 1 141 ? 15.227 9.5 -1.589 1 80.88 141 ASP A N 1
ATOM 1110 C CA . ASP A 1 141 ? 14.742 8.734 -2.736 1 80.88 141 ASP A CA 1
ATOM 1111 C C . ASP A 1 141 ? 14.898 9.531 -4.027 1 80.88 141 ASP A C 1
ATOM 1113 O O . ASP A 1 141 ? 13.992 9.539 -4.867 1 80.88 141 ASP A O 1
ATOM 1117 N N . GLY A 1 142 ? 15.961 10.281 -4.133 1 81.62 142 GLY A N 1
ATOM 1118 C CA . GLY A 1 142 ? 16.312 11.008 -5.344 1 81.62 142 GLY A CA 1
ATOM 1119 C C . GLY A 1 142 ? 15.602 12.344 -5.469 1 81.62 142 GLY A C 1
ATOM 1120 O O . GLY A 1 142 ? 15.711 13.016 -6.492 1 81.62 142 GLY A O 1
ATOM 1121 N N . ILE A 1 143 ? 14.844 12.656 -4.441 1 84.81 143 ILE A N 1
ATOM 1122 C CA . ILE A 1 143 ? 14.078 13.898 -4.445 1 84.81 143 ILE A CA 1
ATOM 1123 C C . ILE A 1 143 ? 14.602 14.828 -3.355 1 84.81 143 ILE A C 1
ATOM 1125 O O . ILE A 1 143 ? 14.883 14.391 -2.238 1 84.81 143 ILE A O 1
ATOM 1129 N N . GLU A 1 144 ? 14.766 16.094 -3.664 1 88.94 144 GLU A N 1
ATOM 1130 C CA . GLU A 1 144 ? 15.227 17.078 -2.693 1 88.94 144 GLU A CA 1
ATOM 1131 C C . GLU A 1 144 ? 14.18 17.328 -1.609 1 88.94 144 GLU A C 1
ATOM 1133 O O . GLU A 1 144 ? 13.023 17.609 -1.912 1 88.94 144 GLU A O 1
ATOM 1138 N N . HIS A 1 145 ? 14.648 17.156 -0.35 1 92.75 145 HIS A N 1
ATOM 1139 C CA . HIS A 1 145 ? 13.789 17.391 0.807 1 92.75 145 HIS A CA 1
ATOM 1140 C C . HIS A 1 145 ? 14.445 18.359 1.786 1 92.75 145 HIS A C 1
ATOM 1142 O O . HIS A 1 145 ? 15.617 18.703 1.643 1 92.75 145 HIS A O 1
ATOM 1148 N N . LEU A 1 146 ? 13.68 18.938 2.662 1 92.75 146 LEU A N 1
ATOM 1149 C CA . LEU A 1 146 ? 14.141 19.719 3.803 1 92.75 146 LEU A CA 1
ATOM 1150 C C . LEU A 1 146 ? 13.211 19.547 4.996 1 92.75 146 LEU A C 1
ATOM 1152 O O . LEU A 1 146 ? 12.016 19.297 4.82 1 92.75 146 LEU A O 1
ATOM 1156 N N . ASP A 1 147 ? 13.789 19.609 6.117 1 93.94 147 ASP A N 1
ATOM 1157 C CA . ASP A 1 147 ? 12.969 19.578 7.324 1 93.94 147 ASP A CA 1
ATOM 1158 C C . ASP A 1 147 ? 12.414 20.969 7.645 1 93.94 147 ASP A C 1
ATOM 1160 O O . ASP A 1 147 ? 13.102 21.969 7.473 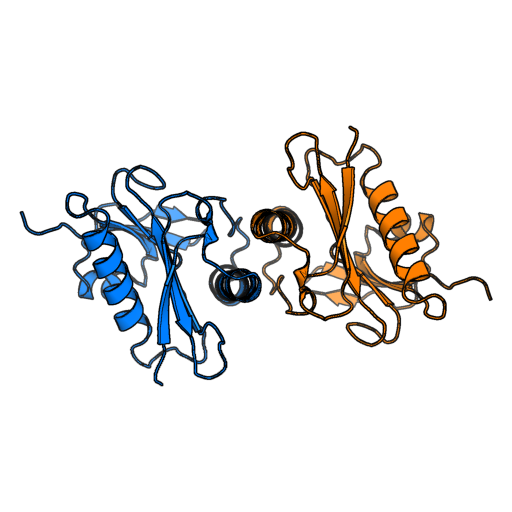1 93.94 147 ASP A O 1
ATOM 1164 N N . MET A 1 148 ? 11.188 21.016 8.078 1 96.12 148 MET A N 1
ATOM 1165 C CA . MET A 1 148 ? 10.547 22.25 8.516 1 96.12 148 MET A CA 1
ATOM 1166 C C . MET A 1 148 ? 9.844 22.047 9.859 1 96.12 148 MET A C 1
ATOM 1168 O O . MET A 1 148 ? 9.453 20.938 10.203 1 96.12 148 MET A O 1
ATOM 1172 N N . LEU A 1 149 ? 9.742 23.109 10.555 1 96.5 149 LEU A N 1
ATOM 1173 C CA . LEU A 1 149 ? 9.148 23.094 11.883 1 96.5 149 LEU A CA 1
ATOM 1174 C C . LEU A 1 149 ? 8.031 24.125 12 1 96.5 149 LEU A C 1
ATOM 1176 O O . LEU A 1 149 ? 8.172 25.25 11.5 1 96.5 149 LEU A O 1
ATOM 1180 N N . LEU A 1 150 ? 6.922 23.766 12.531 1 96.75 150 LEU A N 1
ATOM 1181 C CA . LEU A 1 150 ? 5.91 24.703 13.023 1 96.75 150 LEU A CA 1
ATOM 1182 C C . LEU A 1 150 ? 6.031 24.875 14.531 1 96.75 150 LEU A C 1
ATOM 1184 O O . LEU A 1 150 ? 5.711 23.969 15.297 1 96.75 150 LEU A O 1
ATOM 1188 N N . ILE A 1 151 ? 6.578 26 14.875 1 92.62 151 ILE A N 1
ATOM 1189 C CA . ILE A 1 151 ? 6.855 26.297 16.281 1 92.62 151 ILE A CA 1
ATOM 1190 C C . ILE A 1 151 ? 5.629 26.938 16.922 1 92.62 151 ILE A C 1
ATOM 1192 O O . ILE A 1 151 ? 5.074 27.906 16.391 1 92.62 151 ILE A O 1
ATOM 1196 N N . TYR A 1 152 ? 5.082 26.203 17.922 1 81.25 152 TYR A N 1
ATOM 1197 C CA . TYR A 1 152 ? 3.949 26.766 18.656 1 81.25 152 TYR A CA 1
ATOM 1198 C C . TYR A 1 152 ? 4.352 28.047 19.375 1 81.25 152 TYR A C 1
ATOM 1200 O O . TYR A 1 152 ? 5.52 28.219 19.719 1 81.25 152 TYR A O 1
ATOM 1208 N N . ASN A 1 153 ? 3.824 29.172 19.172 1 61.56 153 ASN A N 1
ATOM 1209 C CA . ASN A 1 153 ? 4.086 30.422 19.875 1 61.56 153 ASN A CA 1
ATOM 1210 C C . ASN A 1 153 ? 4.336 30.188 21.359 1 61.56 153 ASN A C 1
ATOM 1212 O O . ASN A 1 153 ? 3.572 29.484 22.016 1 61.56 153 ASN A O 1
ATOM 1216 N N . SER A 1 154 ? 5.715 30.078 21.672 1 42.66 154 SER A N 1
ATOM 1217 C CA . SER A 1 154 ? 6.129 30.562 22.969 1 42.66 154 SER A CA 1
ATOM 1218 C C . SER A 1 154 ? 5.504 31.922 23.281 1 42.66 154 SER A C 1
ATOM 1220 O O . SER A 1 154 ? 5.238 32.719 22.359 1 42.66 154 SER A O 1
ATOM 1222 N N . MET B 1 1 ? 10.773 -23.5 7.734 1 74.12 1 MET B N 1
ATOM 1223 C CA . MET B 1 1 ? 9.875 -22.609 8.453 1 74.12 1 MET B CA 1
ATOM 1224 C C . MET B 1 1 ? 8.422 -23.016 8.25 1 74.12 1 MET B C 1
ATOM 1226 O O . MET B 1 1 ? 8.039 -23.469 7.164 1 74.12 1 MET B O 1
ATOM 1230 N N . THR B 1 2 ? 7.684 -23.141 9.383 1 87.19 2 THR B N 1
ATOM 1231 C CA . THR B 1 2 ? 6.289 -23.562 9.281 1 87.19 2 THR B CA 1
ATOM 1232 C C . THR B 1 2 ? 5.359 -22.344 9.305 1 87.19 2 THR B C 1
ATOM 1234 O O . THR B 1 2 ? 5.465 -21.5 10.188 1 87.19 2 THR B O 1
ATOM 1237 N N . LEU B 1 3 ? 4.535 -22.172 8.203 1 95.06 3 LEU B N 1
ATOM 1238 C CA . LEU B 1 3 ? 3.564 -21.078 8.133 1 95.06 3 LEU B CA 1
ATOM 1239 C C . LEU B 1 3 ? 2.154 -21.594 8.406 1 95.06 3 LEU B C 1
ATOM 1241 O O . LEU B 1 3 ? 1.838 -22.75 8.117 1 95.06 3 LEU B O 1
ATOM 1245 N N . THR B 1 4 ? 1.401 -20.781 9.07 1 97.56 4 THR B N 1
ATOM 1246 C CA . THR B 1 4 ? -0.042 -20.984 9.125 1 97.56 4 THR B CA 1
ATOM 1247 C C . THR B 1 4 ? -0.731 -20.312 7.941 1 97.56 4 THR B C 1
ATOM 1249 O O . THR B 1 4 ? -0.478 -19.141 7.652 1 97.56 4 THR B O 1
ATOM 1252 N N . TRP B 1 5 ? -1.593 -21.062 7.254 1 98.38 5 TRP B N 1
ATOM 1253 C CA . TRP B 1 5 ? -2.244 -20.547 6.051 1 98.38 5 TRP B CA 1
ATOM 1254 C C . TRP B 1 5 ? -3.68 -20.125 6.348 1 98.38 5 TRP B C 1
ATOM 1256 O O . TRP B 1 5 ? -4.418 -20.844 7.023 1 98.38 5 TRP B O 1
ATOM 1266 N N . LEU B 1 6 ? -4.043 -19 5.918 1 98.56 6 LEU B N 1
ATOM 1267 C CA . LEU B 1 6 ? -5.391 -18.469 6.094 1 98.56 6 LEU B CA 1
ATOM 1268 C C . LEU B 1 6 ? -6.004 -18.094 4.75 1 98.56 6 LEU B C 1
ATOM 1270 O O . LEU B 1 6 ? -5.383 -17.375 3.961 1 98.56 6 LEU B O 1
ATOM 1274 N N . ASP B 1 7 ? -7.125 -18.625 4.371 1 98.75 7 ASP B N 1
ATOM 1275 C CA . ASP B 1 7 ? -7.941 -18.281 3.211 1 98.75 7 ASP B CA 1
ATOM 1276 C C . ASP B 1 7 ? -9.141 -17.422 3.617 1 98.75 7 ASP B C 1
ATOM 1278 O O . ASP B 1 7 ? -10.07 -17.922 4.262 1 98.75 7 ASP B O 1
ATOM 1282 N N . VAL B 1 8 ? -9.172 -16.172 3.193 1 98.75 8 VAL B N 1
ATOM 1283 C CA . VAL B 1 8 ? -10.227 -15.273 3.68 1 98.75 8 VAL B CA 1
ATOM 1284 C C . VAL B 1 8 ? -10.688 -14.359 2.551 1 98.75 8 VAL B C 1
ATOM 1286 O O . VAL B 1 8 ? -9.93 -14.086 1.614 1 98.75 8 VAL B O 1
ATOM 1289 N N . GLY B 1 9 ? -11.938 -13.961 2.629 1 98.62 9 GLY B N 1
ATOM 1290 C CA . GLY B 1 9 ? -12.398 -12.852 1.807 1 98.62 9 GLY B CA 1
ATOM 1291 C C . GLY B 1 9 ? -11.992 -11.492 2.357 1 98.62 9 GLY B C 1
ATOM 1292 O O . GLY B 1 9 ? -11.461 -11.398 3.467 1 98.62 9 GLY B O 1
ATOM 1293 N N . PHE B 1 10 ? -12.258 -10.414 1.586 1 98.56 10 PHE B N 1
ATOM 1294 C CA . PHE B 1 10 ? -11.82 -9.07 1.963 1 98.56 10 PHE B CA 1
ATOM 1295 C C . PHE B 1 10 ? -12.422 -8.672 3.305 1 98.56 10 PHE B C 1
ATOM 1297 O O . PHE B 1 10 ? -11.703 -8.188 4.188 1 98.56 10 PHE B O 1
ATOM 1304 N N . THR B 1 11 ? -13.711 -8.898 3.475 1 98.25 11 THR B N 1
ATOM 1305 C CA . THR B 1 11 ? -14.422 -8.422 4.652 1 98.25 11 THR B CA 1
ATOM 1306 C C . THR B 1 11 ? -14.031 -9.227 5.887 1 98.25 11 THR B C 1
ATOM 1308 O O . THR B 1 11 ? -14.375 -8.852 7.012 1 98.25 11 THR B O 1
ATOM 1311 N N . GLU B 1 12 ? -13.367 -10.344 5.664 1 98.5 12 GLU B N 1
ATOM 1312 C CA . GLU B 1 12 ? -12.953 -11.203 6.77 1 98.5 12 GLU B CA 1
ATOM 1313 C C . GLU B 1 12 ? -11.562 -10.828 7.27 1 98.5 12 GLU B C 1
ATOM 1315 O O . GLU B 1 12 ? -11.109 -11.336 8.297 1 98.5 12 GLU B O 1
ATOM 1320 N N . LEU B 1 13 ? -10.891 -9.992 6.574 1 98.56 13 LEU B N 1
ATOM 1321 C CA . LEU B 1 13 ? -9.562 -9.539 6.977 1 98.56 13 LEU B CA 1
ATOM 1322 C C . LEU B 1 13 ? -9.641 -8.625 8.195 1 98.56 13 LEU B C 1
ATOM 1324 O O . LEU B 1 13 ? -10.57 -7.82 8.312 1 98.56 13 LEU B O 1
ATOM 1328 N N . SER B 1 14 ? -8.727 -8.773 9.078 1 98.06 14 SER B N 1
ATOM 1329 C CA . SER B 1 14 ? -8.516 -7.723 10.078 1 98.06 14 SER B CA 1
ATOM 1330 C C . SER B 1 14 ? -7.75 -6.543 9.484 1 98.06 14 SER B C 1
ATOM 1332 O O . SER B 1 14 ? -7.152 -6.66 8.406 1 98.06 14 SER B O 1
ATOM 1334 N N . LEU B 1 15 ? -7.707 -5.402 10.148 1 98.38 15 LEU B N 1
ATOM 1335 C CA . LEU B 1 15 ? -6.918 -4.25 9.719 1 98.38 15 LEU B CA 1
ATOM 1336 C C . LEU B 1 15 ? -5.438 -4.602 9.648 1 98.38 15 LEU B C 1
ATOM 1338 O O . LEU B 1 15 ? -4.75 -4.215 8.703 1 98.38 15 LEU B O 1
ATOM 1342 N N . GLU B 1 16 ? -4.98 -5.352 10.617 1 98 16 GLU B N 1
ATOM 1343 C CA . GLU B 1 16 ? -3.582 -5.77 10.656 1 98 16 GLU B CA 1
ATOM 1344 C C . GLU B 1 16 ? -3.238 -6.668 9.477 1 98 16 GLU B C 1
ATOM 1346 O O . GLU B 1 16 ? -2.164 -6.547 8.883 1 98 16 GLU B O 1
ATOM 1351 N N . GLN B 1 17 ? -4.137 -7.527 9.164 1 98.31 17 GLN B N 1
ATOM 1352 C CA . GLN B 1 17 ? -3.916 -8.438 8.047 1 98.31 17 GLN B CA 1
ATOM 1353 C C . GLN B 1 17 ? -3.92 -7.691 6.715 1 98.31 17 GLN B C 1
ATOM 1355 O O . GLN B 1 17 ? -3.061 -7.926 5.863 1 98.31 17 GLN B O 1
ATOM 1360 N N . LEU B 1 18 ? -4.855 -6.793 6.562 1 98.69 18 LEU B N 1
ATOM 1361 C CA . LEU B 1 18 ? -4.902 -6 5.336 1 98.69 18 LEU B CA 1
ATOM 1362 C C . LEU B 1 18 ? -3.646 -5.148 5.195 1 98.69 18 LEU B C 1
ATOM 1364 O O . LEU B 1 18 ? -3.027 -5.117 4.129 1 98.69 18 LEU B O 1
ATOM 1368 N N . TYR B 1 19 ? -3.275 -4.457 6.27 1 98.56 19 TYR B N 1
ATOM 1369 C CA . TYR B 1 19 ? -2.064 -3.645 6.238 1 98.56 19 TYR B CA 1
ATOM 1370 C C . TYR B 1 19 ? -0.842 -4.496 5.918 1 98.56 19 TYR B C 1
ATOM 1372 O O . TYR B 1 19 ? -0.017 -4.121 5.082 1 98.56 19 TYR B O 1
ATOM 1380 N N . GLY B 1 20 ? -0.746 -5.641 6.531 1 98.12 20 GLY B N 1
ATOM 1381 C CA . GLY B 1 20 ? 0.403 -6.516 6.367 1 98.12 20 GLY B CA 1
ATOM 1382 C C . GLY B 1 20 ? 0.541 -7.059 4.957 1 98.12 20 GLY B C 1
ATOM 1383 O O . GLY B 1 20 ? 1.646 -7.113 4.414 1 98.12 20 GLY B O 1
ATOM 1384 N N . LEU B 1 21 ? -0.587 -7.48 4.406 1 98.5 21 LEU B N 1
ATOM 1385 C CA . LEU B 1 21 ? -0.482 -8.047 3.064 1 98.5 21 LEU B CA 1
ATOM 1386 C C . LEU B 1 21 ? -0.171 -6.957 2.039 1 98.5 21 LEU B C 1
ATOM 1388 O O . LEU B 1 21 ? 0.562 -7.199 1.077 1 98.5 21 LEU B O 1
ATOM 1392 N N . MET B 1 22 ? -0.694 -5.754 2.213 1 98.19 22 MET B N 1
ATOM 1393 C CA . MET B 1 22 ? -0.387 -4.648 1.31 1 98.19 22 MET B CA 1
ATOM 1394 C C . MET B 1 22 ? 1.071 -4.223 1.446 1 98.19 22 MET B C 1
ATOM 1396 O O . MET B 1 22 ? 1.726 -3.904 0.452 1 98.19 22 MET B O 1
ATOM 1400 N N . GLN B 1 23 ? 1.536 -4.219 2.691 1 97.94 23 GLN B N 1
ATOM 1401 C CA . GLN B 1 23 ? 2.941 -3.91 2.934 1 97.94 23 GLN B CA 1
ATOM 1402 C C . GLN B 1 23 ? 3.855 -4.898 2.219 1 97.94 23 GLN B C 1
ATOM 1404 O O . GLN B 1 23 ? 4.812 -4.5 1.555 1 97.94 23 GLN B O 1
ATOM 1409 N N . LEU B 1 24 ? 3.574 -6.176 2.314 1 98.38 24 LEU B N 1
ATOM 1410 C CA . LEU B 1 24 ? 4.355 -7.203 1.638 1 98.38 24 LEU B CA 1
ATOM 1411 C C . LEU B 1 24 ? 4.344 -6.992 0.127 1 98.38 24 LEU B C 1
ATOM 1413 O O . LEU B 1 24 ? 5.383 -7.09 -0.527 1 98.38 24 LEU B O 1
ATOM 1417 N N . ARG B 1 25 ? 3.164 -6.691 -0.435 1 98.38 25 ARG B N 1
ATOM 1418 C CA . ARG B 1 25 ? 3.033 -6.488 -1.874 1 98.38 25 ARG B CA 1
ATOM 1419 C C . ARG B 1 25 ? 3.842 -5.277 -2.332 1 98.38 25 ARG B C 1
ATOM 1421 O O . ARG B 1 25 ? 4.539 -5.34 -3.348 1 98.38 25 ARG B O 1
ATOM 1428 N N . VAL B 1 26 ? 3.773 -4.191 -1.603 1 97.56 26 VAL B N 1
ATOM 1429 C CA . VAL B 1 26 ? 4.543 -3.002 -1.952 1 97.56 26 VAL B CA 1
ATOM 1430 C C . VAL B 1 26 ? 6.039 -3.311 -1.866 1 97.56 26 VAL B C 1
ATOM 1432 O O . VAL B 1 26 ? 6.809 -2.934 -2.754 1 97.56 26 VAL B O 1
ATOM 1435 N N . ASP B 1 27 ? 6.461 -3.99 -0.84 1 97.19 27 ASP B N 1
ATOM 1436 C CA . ASP B 1 27 ? 7.867 -4.34 -0.667 1 97.19 27 ASP B CA 1
ATOM 1437 C C . ASP B 1 27 ? 8.375 -5.184 -1.835 1 97.19 27 ASP B C 1
ATOM 1439 O O . ASP B 1 27 ? 9.477 -4.965 -2.336 1 97.19 27 ASP B O 1
ATOM 1443 N N . VAL B 1 28 ? 7.594 -6.078 -2.303 1 96.75 28 VAL B N 1
ATOM 1444 C CA . VAL B 1 28 ? 8.031 -7.047 -3.303 1 96.75 28 VAL B CA 1
ATOM 1445 C C . VAL B 1 28 ? 7.848 -6.461 -4.703 1 96.75 28 VAL B C 1
ATOM 1447 O O . VAL B 1 28 ? 8.805 -6.383 -5.48 1 96.75 28 VAL B O 1
ATOM 1450 N N . PHE B 1 29 ? 6.652 -5.93 -5.035 1 95.56 29 PHE B N 1
ATOM 1451 C CA . PHE B 1 29 ? 6.312 -5.605 -6.414 1 95.56 29 PHE B CA 1
ATOM 1452 C C . PHE B 1 29 ? 6.734 -4.184 -6.758 1 95.56 29 PHE B C 1
ATOM 1454 O O . PHE B 1 29 ? 6.941 -3.855 -7.93 1 95.56 29 PHE B O 1
ATOM 1461 N N . VAL B 1 30 ? 6.859 -3.348 -5.742 1 95.44 30 VAL B N 1
ATOM 1462 C CA . VAL B 1 30 ? 7.215 -1.956 -6 1 95.44 30 VAL B CA 1
ATOM 1463 C C . VAL B 1 30 ? 8.688 -1.729 -5.672 1 95.44 30 VAL B C 1
ATOM 1465 O O . VAL B 1 30 ? 9.469 -1.334 -6.539 1 95.44 30 VAL B O 1
ATOM 1468 N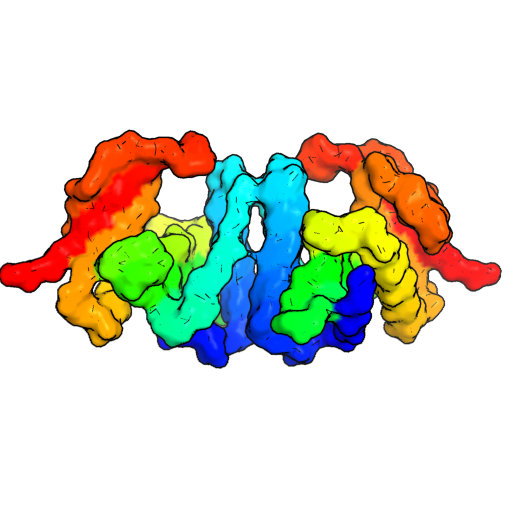 N . VAL B 1 31 ? 9.117 -2.098 -4.48 1 96 31 VAL B N 1
ATOM 1469 C CA . VAL B 1 31 ? 10.438 -1.729 -3.986 1 96 31 VAL B CA 1
ATOM 1470 C C . VAL B 1 31 ? 11.484 -2.672 -4.57 1 96 31 VAL B C 1
ATOM 1472 O O . VAL B 1 31 ? 12.391 -2.234 -5.285 1 96 31 VAL B O 1
ATOM 1475 N N . GLU B 1 32 ? 11.336 -3.934 -4.309 1 95.19 32 GLU B N 1
ATOM 1476 C CA . GLU B 1 32 ? 12.32 -4.906 -4.777 1 95.19 32 GLU B CA 1
ATOM 1477 C C . GLU B 1 32 ? 12.406 -4.914 -6.301 1 95.19 32 GLU B C 1
ATOM 1479 O O . GLU B 1 32 ? 13.5 -5.027 -6.863 1 95.19 32 GLU B O 1
ATOM 1484 N N . GLN B 1 33 ? 11.289 -4.75 -7 1 91.81 33 GLN B N 1
ATOM 1485 C CA . GLN B 1 33 ? 11.258 -4.828 -8.453 1 91.81 33 GLN B CA 1
ATOM 1486 C C . GLN B 1 33 ? 11.484 -3.457 -9.086 1 91.81 33 GLN B C 1
ATOM 1488 O O . GLN B 1 33 ? 11.555 -3.336 -10.312 1 91.81 33 GLN B O 1
ATOM 1493 N N . ASN B 1 34 ? 11.656 -2.436 -8.242 1 92.81 34 ASN B N 1
ATOM 1494 C CA . ASN B 1 34 ? 11.875 -1.07 -8.711 1 92.81 34 ASN B CA 1
ATOM 1495 C C . ASN B 1 34 ? 10.875 -0.678 -9.789 1 92.81 34 ASN B C 1
ATOM 1497 O O . ASN B 1 34 ? 11.266 -0.218 -10.867 1 92.81 34 ASN B O 1
ATOM 1501 N N . CYS B 1 35 ? 9.57 -0.845 -9.492 1 93.06 35 CYS B N 1
ATOM 1502 C CA . CYS B 1 35 ? 8.492 -0.67 -10.453 1 93.06 35 CYS B CA 1
ATOM 1503 C C . CYS B 1 35 ? 7.344 0.131 -9.844 1 93.06 35 CYS B C 1
ATOM 1505 O O . CYS B 1 35 ? 6.449 -0.436 -9.219 1 93.06 35 CYS B O 1
ATOM 1507 N N . PRO B 1 36 ? 7.34 1.443 -10.062 1 93.88 36 PRO B N 1
ATOM 1508 C CA . PRO B 1 36 ? 6.23 2.264 -9.57 1 93.88 36 PRO B CA 1
ATOM 1509 C C . PRO B 1 36 ? 4.953 2.082 -10.383 1 93.88 36 PRO B C 1
ATOM 1511 O O . PRO B 1 36 ? 4.832 2.639 -11.477 1 93.88 36 PRO B O 1
ATOM 1514 N N . TYR B 1 37 ? 3.99 1.392 -9.953 1 93.94 37 TYR B N 1
ATOM 1515 C CA . TYR B 1 37 ? 2.715 1.132 -10.609 1 93.94 37 TYR B CA 1
ATOM 1516 C C . TYR B 1 37 ? 1.577 1.095 -9.594 1 93.94 37 TYR B C 1
ATOM 1518 O O . TYR B 1 37 ? 1.813 0.964 -8.391 1 93.94 37 TYR B O 1
ATOM 1526 N N . PRO B 1 38 ? 0.372 1.284 -10.023 1 95.5 38 PRO B N 1
ATOM 1527 C CA . PRO B 1 38 ? -0.761 1.276 -9.094 1 95.5 38 PRO B CA 1
ATOM 1528 C C . PRO B 1 38 ? -1.06 -0.114 -8.539 1 95.5 38 PRO B C 1
ATOM 1530 O O . PRO B 1 38 ? -2.031 -0.752 -8.953 1 95.5 38 PRO B O 1
ATOM 1533 N N . GLU B 1 39 ? -0.277 -0.465 -7.574 1 95.75 39 GLU B N 1
ATOM 1534 C CA . GLU B 1 39 ? -0.337 -1.799 -6.984 1 95.75 39 GLU B CA 1
ATOM 1535 C C . GLU B 1 39 ? -1.727 -2.094 -6.43 1 95.75 39 GLU B C 1
ATOM 1537 O O . GLU B 1 39 ? -2.184 -3.238 -6.461 1 95.75 39 GLU B O 1
ATOM 1542 N N . LEU B 1 40 ? -2.41 -1.162 -5.844 1 96.75 40 LEU B N 1
ATOM 1543 C CA . LEU B 1 40 ? -3.758 -1.334 -5.312 1 96.75 40 LEU B CA 1
ATOM 1544 C C . LEU B 1 40 ? -4.805 -1.014 -6.375 1 96.75 40 LEU B C 1
ATOM 1546 O O . LEU B 1 40 ? -5.234 0.135 -6.504 1 96.75 40 LEU B O 1
ATOM 1550 N N . ASP B 1 41 ? -5.285 -2.021 -7.027 1 96.62 41 ASP B N 1
ATOM 1551 C CA . ASP B 1 41 ? -6.086 -1.887 -8.242 1 96.62 41 ASP B CA 1
ATOM 1552 C C . ASP B 1 41 ? -7.578 -1.988 -7.93 1 96.62 41 ASP B C 1
ATOM 1554 O O . ASP B 1 41 ? -8.406 -1.943 -8.836 1 96.62 41 ASP B O 1
ATOM 1558 N N . GLY B 1 42 ? -7.934 -2.156 -6.727 1 97.12 42 GLY B N 1
ATOM 1559 C CA . GLY B 1 42 ? -9.328 -2.184 -6.32 1 97.12 42 GLY B CA 1
ATOM 1560 C C . GLY B 1 42 ? -9.938 -3.574 -6.359 1 97.12 42 GLY B C 1
ATOM 1561 O O . GLY B 1 42 ? -11.008 -3.807 -5.793 1 97.12 42 GLY B O 1
ATOM 1562 N N . LYS B 1 43 ? -9.273 -4.57 -6.957 1 98.19 43 LYS B N 1
ATOM 1563 C CA . LYS B 1 43 ? -9.844 -5.902 -7.148 1 98.19 43 LYS B CA 1
ATOM 1564 C C . LYS B 1 43 ? -9.812 -6.703 -5.852 1 98.19 43 LYS B C 1
ATOM 1566 O O . LYS B 1 43 ? -10.492 -7.723 -5.73 1 98.19 43 LYS B O 1
ATOM 1571 N N . ASP B 1 44 ? -9.016 -6.23 -4.902 1 98.56 44 ASP B N 1
ATOM 1572 C CA . ASP B 1 44 ? -8.938 -6.902 -3.611 1 98.56 44 ASP B CA 1
ATOM 1573 C C . ASP B 1 44 ? -10.305 -6.926 -2.924 1 98.56 44 ASP B C 1
ATOM 1575 O O . ASP B 1 44 ? -10.594 -7.824 -2.131 1 98.56 44 ASP B O 1
ATOM 1579 N N . LYS B 1 45 ? -11.156 -5.961 -3.25 1 98.06 45 LYS B N 1
ATOM 1580 C CA . LYS B 1 45 ? -12.406 -5.758 -2.525 1 98.06 45 LYS B CA 1
ATOM 1581 C C . LYS B 1 45 ? -13.555 -6.508 -3.195 1 98.06 45 LYS B C 1
ATOM 1583 O O . LYS B 1 45 ? -14.68 -6.516 -2.686 1 98.06 45 LYS B O 1
ATOM 1588 N N . HIS B 1 46 ? -13.234 -7.078 -4.383 1 98.12 46 HIS B N 1
ATOM 1589 C CA . HIS B 1 46 ? -14.289 -7.832 -5.051 1 98.12 46 HIS B CA 1
ATOM 1590 C C . HIS B 1 46 ? -14.898 -8.867 -4.117 1 98.12 46 HIS B C 1
ATOM 1592 O O . HIS B 1 46 ? -14.18 -9.547 -3.379 1 98.12 46 HIS B O 1
ATOM 1598 N N . PRO B 1 47 ? -16.234 -9.008 -4.133 1 97.44 47 PRO B N 1
ATOM 1599 C CA . PRO B 1 47 ? -16.906 -9.867 -3.16 1 97.44 47 PRO B CA 1
ATOM 1600 C C . PRO B 1 47 ? -16.469 -11.328 -3.266 1 97.44 47 PRO B C 1
ATOM 1602 O O . PRO B 1 47 ? -16.578 -12.078 -2.295 1 97.44 47 PRO B O 1
ATOM 1605 N N . GLN B 1 48 ? -15.938 -11.734 -4.391 1 98 48 GLN B N 1
ATOM 1606 C CA . GLN B 1 48 ? -15.547 -13.133 -4.574 1 98 48 GLN B CA 1
ATOM 1607 C C . GLN B 1 48 ? -14.031 -13.289 -4.531 1 98 48 GLN B C 1
ATOM 1609 O O . GLN B 1 48 ? -13.508 -14.383 -4.773 1 98 48 GLN B O 1
ATOM 1614 N N . ALA B 1 49 ? -13.328 -12.195 -4.281 1 98.62 49 ALA B N 1
ATOM 1615 C CA . ALA B 1 49 ? -11.875 -12.297 -4.176 1 98.62 49 ALA B CA 1
ATOM 1616 C C . ALA B 1 49 ? -11.461 -13.086 -2.939 1 98.62 49 ALA B C 1
ATOM 1618 O O . ALA B 1 49 ? -12.062 -12.938 -1.873 1 98.62 49 ALA B O 1
ATOM 1619 N N . ARG B 1 50 ? -10.484 -13.906 -3.123 1 98.81 50 ARG B N 1
ATOM 1620 C CA . ARG B 1 50 ? -9.883 -14.633 -2.006 1 98.81 50 ARG B CA 1
ATOM 1621 C C . ARG B 1 50 ? -8.445 -14.188 -1.774 1 98.81 50 ARG B C 1
ATOM 1623 O O . ARG B 1 50 ? -7.699 -13.945 -2.729 1 98.81 50 ARG B O 1
ATOM 1630 N N . HIS B 1 51 ? -8.102 -14.094 -0.569 1 98.94 51 HIS B N 1
ATOM 1631 C CA . HIS B 1 51 ? -6.754 -13.758 -0.128 1 98.94 51 HIS B CA 1
ATOM 1632 C C . HIS B 1 51 ? -6.137 -14.898 0.674 1 98.94 51 HIS B C 1
ATOM 1634 O O . HIS B 1 51 ? -6.66 -15.281 1.723 1 98.94 51 HIS B O 1
ATOM 1640 N N . LEU B 1 52 ? -5.098 -15.484 0.147 1 98.94 52 LEU B N 1
ATOM 1641 C CA . LEU B 1 52 ? -4.355 -16.531 0.836 1 98.94 52 LEU B CA 1
ATOM 1642 C C . LEU B 1 52 ? -3.127 -15.961 1.535 1 98.94 52 LEU B C 1
ATOM 1644 O O . LEU B 1 52 ? -2.227 -15.43 0.881 1 98.94 52 LEU B O 1
ATOM 1648 N N . LEU B 1 53 ? -3.125 -16.078 2.867 1 98.88 53 LEU B N 1
ATOM 1649 C CA . LEU B 1 53 ? -2.057 -15.531 3.695 1 98.88 53 LEU B CA 1
ATOM 1650 C C . LEU B 1 53 ? -1.224 -16.656 4.316 1 98.88 53 LEU B C 1
ATOM 1652 O O . LEU B 1 53 ? -1.77 -17.641 4.789 1 98.88 53 LEU B O 1
ATOM 1656 N N . GLY B 1 54 ? 0.096 -16.516 4.227 1 98.62 54 GLY B N 1
ATOM 1657 C CA . GLY B 1 54 ? 1.013 -17.328 5.016 1 98.62 54 GLY B CA 1
ATOM 1658 C C . GLY B 1 54 ? 1.627 -16.578 6.18 1 98.62 54 GLY B C 1
ATOM 1659 O O . GLY B 1 54 ? 2.447 -15.672 5.98 1 98.62 54 GLY B O 1
ATOM 1660 N N . LEU B 1 55 ? 1.249 -16.984 7.422 1 98.06 55 LEU B N 1
ATOM 1661 C CA . LEU B 1 55 ? 1.668 -16.266 8.617 1 98.06 55 LEU B CA 1
ATOM 1662 C C . LEU B 1 55 ? 2.705 -17.062 9.398 1 98.06 55 LEU B C 1
ATOM 1664 O O . LEU B 1 55 ? 2.594 -18.297 9.508 1 98.06 55 LEU B O 1
ATOM 1668 N N . ASN B 1 56 ? 3.688 -16.375 9.914 1 96.44 56 ASN B N 1
ATOM 1669 C CA . ASN B 1 56 ? 4.582 -17.031 10.859 1 96.44 56 ASN B CA 1
ATOM 1670 C C . ASN B 1 56 ? 3.994 -17.047 12.266 1 96.44 56 ASN B C 1
ATOM 1672 O O . ASN B 1 56 ? 2.832 -16.703 12.461 1 96.44 56 ASN B O 1
ATOM 1676 N N . ASP B 1 57 ? 4.797 -17.516 13.219 1 94.25 57 ASP B N 1
ATOM 1677 C CA . ASP B 1 57 ? 4.316 -17.703 14.586 1 94.25 57 ASP B CA 1
ATOM 1678 C C . ASP B 1 57 ? 3.984 -16.375 15.242 1 94.25 57 ASP B C 1
ATOM 1680 O O . ASP B 1 57 ? 3.193 -16.312 16.188 1 94.25 57 ASP B O 1
ATOM 1684 N N . GLN B 1 58 ? 4.543 -15.305 14.773 1 93.06 58 GLN B N 1
ATOM 1685 C CA . GLN B 1 58 ? 4.328 -13.984 15.352 1 93.06 58 GLN B CA 1
ATOM 1686 C C . GLN B 1 58 ? 3.168 -13.266 14.672 1 93.06 58 GLN B C 1
ATOM 1688 O O . GLN B 1 58 ? 2.832 -12.141 15.031 1 93.06 58 GLN B O 1
ATOM 1693 N N . GLY B 1 59 ? 2.609 -13.914 13.703 1 94.5 59 GLY B N 1
ATOM 1694 C CA . GLY B 1 59 ? 1.471 -13.312 13.023 1 94.5 59 GLY B CA 1
ATOM 1695 C C . GLY B 1 59 ? 1.868 -12.445 11.844 1 94.5 59 GLY B C 1
ATOM 1696 O O . GLY B 1 59 ? 1.025 -11.766 11.25 1 94.5 59 GLY B O 1
ATOM 1697 N N . GLU B 1 60 ? 3.129 -12.477 11.539 1 95.69 60 GLU B N 1
ATOM 1698 C CA . GLU B 1 60 ? 3.613 -11.711 10.391 1 95.69 60 GLU B CA 1
ATOM 1699 C C . GLU B 1 60 ? 3.283 -12.422 9.078 1 95.69 60 GLU B C 1
ATOM 1701 O O . GLU B 1 60 ? 3.424 -13.641 8.977 1 95.69 60 GLU B O 1
ATOM 1706 N N . ILE B 1 61 ? 2.822 -11.695 8.117 1 98.31 61 ILE B N 1
ATOM 1707 C CA . ILE B 1 61 ? 2.52 -12.258 6.805 1 98.31 61 ILE B CA 1
ATOM 1708 C C . ILE B 1 61 ? 3.801 -12.367 5.98 1 98.31 61 ILE B C 1
ATOM 1710 O O . ILE B 1 61 ? 4.414 -11.359 5.633 1 98.31 61 ILE B O 1
ATOM 1714 N N . LEU B 1 62 ? 4.188 -13.531 5.609 1 98.19 62 LEU B N 1
ATOM 1715 C CA . LEU B 1 62 ? 5.43 -13.766 4.887 1 98.19 62 LEU B CA 1
ATOM 1716 C C . LEU B 1 62 ? 5.152 -14.258 3.471 1 98.19 62 LEU B C 1
ATOM 1718 O O . LEU B 1 62 ? 6.051 -14.266 2.625 1 98.19 62 LEU B O 1
ATOM 1722 N N . ALA B 1 63 ? 3.975 -14.641 3.244 1 98.75 63 ALA B N 1
ATOM 1723 C CA . ALA B 1 63 ? 3.545 -15.07 1.917 1 98.75 63 ALA B CA 1
ATOM 1724 C C . ALA B 1 63 ? 2.109 -14.641 1.636 1 98.75 63 ALA B C 1
ATOM 1726 O O . ALA B 1 63 ? 1.285 -14.57 2.551 1 98.75 63 ALA B O 1
ATOM 1727 N N . TYR B 1 64 ? 1.843 -14.391 0.408 1 98.81 64 TYR B N 1
ATOM 1728 C CA . TYR B 1 64 ? 0.52 -13.906 0.032 1 98.81 64 TYR B CA 1
ATOM 1729 C C . TYR B 1 64 ? 0.225 -14.203 -1.433 1 98.81 64 TYR B C 1
ATOM 1731 O O . TYR B 1 64 ? 1.119 -14.133 -2.279 1 98.81 64 TYR B O 1
ATOM 1739 N N . SER B 1 65 ? -1.014 -14.477 -1.743 1 98.81 65 SER B N 1
ATOM 1740 C CA . SER B 1 65 ? -1.529 -14.453 -3.107 1 98.81 65 SER B CA 1
ATOM 1741 C C . SER B 1 65 ? -2.994 -14.023 -3.137 1 98.81 65 SER B C 1
ATOM 1743 O O . SER B 1 65 ? -3.729 -14.25 -2.172 1 98.81 65 SER B O 1
ATOM 1745 N N . ARG B 1 66 ? -3.365 -13.43 -4.195 1 98.88 66 ARG B N 1
ATOM 1746 C CA . ARG B 1 66 ? -4.754 -13.062 -4.445 1 98.88 66 ARG B CA 1
ATOM 1747 C C . ARG B 1 66 ? -5.387 -13.977 -5.484 1 98.88 66 ARG B C 1
ATOM 1749 O O . ARG B 1 66 ? -4.766 -14.289 -6.504 1 98.88 66 ARG B O 1
ATOM 1756 N N . ILE B 1 67 ? -6.551 -14.477 -5.219 1 98.81 67 ILE B N 1
ATOM 1757 C CA . ILE B 1 67 ? -7.32 -15.297 -6.152 1 98.81 67 ILE B CA 1
ATOM 1758 C C . ILE B 1 67 ? -8.602 -14.562 -6.543 1 98.81 67 ILE B C 1
ATOM 1760 O O . ILE B 1 67 ? -9.359 -14.117 -5.676 1 98.81 67 ILE B O 1
ATOM 1764 N N . LEU B 1 68 ? -8.812 -14.422 -7.84 1 98.75 68 LEU B N 1
ATOM 1765 C CA . LEU B 1 68 ? -9.953 -13.664 -8.344 1 98.75 68 LEU B CA 1
ATOM 1766 C C . LEU B 1 68 ? -10.898 -14.562 -9.133 1 98.75 68 LEU B C 1
ATOM 1768 O O . LEU B 1 68 ? -10.453 -15.477 -9.836 1 98.75 68 LEU B O 1
ATOM 1772 N N . ALA B 1 69 ? -12.156 -14.227 -9.07 1 98.44 69 ALA B N 1
ATOM 1773 C CA . ALA B 1 69 ? -13.195 -14.953 -9.797 1 98.44 69 ALA B CA 1
ATOM 1774 C C . ALA B 1 69 ? -13.078 -14.711 -11.297 1 98.44 69 ALA B C 1
ATOM 1776 O O . ALA B 1 69 ? -12.438 -13.758 -11.734 1 98.44 69 ALA B O 1
ATOM 1777 N N . PRO B 1 70 ? -13.703 -15.695 -12.07 1 97.88 70 PRO B N 1
ATOM 1778 C CA . PRO B 1 70 ? -13.805 -15.438 -13.508 1 97.88 70 PRO B CA 1
ATOM 1779 C C . PRO B 1 70 ? -14.453 -14.086 -13.82 1 97.88 70 PRO B C 1
ATOM 1781 O O . PRO B 1 70 ? -15.352 -13.648 -13.102 1 97.88 70 PRO B O 1
ATOM 1784 N N . ASN B 1 71 ? -13.875 -13.414 -14.859 1 97.38 71 ASN B N 1
ATOM 1785 C CA . ASN B 1 71 ? -14.414 -12.18 -15.422 1 97.38 71 ASN B CA 1
ATOM 1786 C C . ASN B 1 71 ? -14.047 -10.969 -14.562 1 97.38 71 ASN B C 1
ATOM 1788 O O . ASN B 1 71 ? -14.578 -9.875 -14.766 1 97.38 71 ASN B O 1
ATOM 1792 N N . VAL B 1 72 ? -13.203 -11.148 -13.609 1 97.62 72 VAL B N 1
ATOM 1793 C CA . VAL B 1 72 ? -12.719 -10 -12.852 1 97.62 72 VAL B CA 1
ATOM 1794 C C . VAL B 1 72 ? -11.469 -9.43 -13.516 1 97.62 72 VAL B C 1
ATOM 1796 O O . VAL B 1 72 ? -11.422 -8.25 -13.867 1 97.62 72 VAL B O 1
ATOM 1799 N N . SER B 1 73 ? -10.469 -10.266 -13.711 1 96.62 73 SER B N 1
ATOM 1800 C CA . SER B 1 73 ? -9.266 -9.844 -14.414 1 96.62 73 SER B CA 1
ATOM 1801 C C . SER B 1 73 ? -9.172 -10.5 -15.789 1 96.62 73 SER B C 1
ATOM 1803 O O . SER B 1 73 ? -8.625 -9.914 -16.719 1 96.62 73 SER B O 1
ATOM 1805 N N . TYR B 1 74 ? -9.633 -11.695 -15.836 1 95.38 74 TYR B N 1
ATOM 1806 C CA . TYR B 1 74 ? -9.68 -12.516 -17.047 1 95.38 74 TYR B CA 1
ATOM 1807 C C . TYR B 1 74 ? -11.016 -13.242 -17.156 1 95.38 74 TYR B C 1
ATOM 1809 O O . TYR B 1 74 ? -11.773 -13.32 -16.188 1 95.38 74 TYR B O 1
ATOM 1817 N N . PRO B 1 75 ? -11.289 -13.742 -18.406 1 95.88 75 PRO B N 1
ATOM 1818 C CA . PRO B 1 75 ? -12.461 -14.617 -18.484 1 95.88 75 PRO B CA 1
ATOM 1819 C C . PRO B 1 75 ? -12.383 -15.805 -17.531 1 95.88 75 PRO B C 1
ATOM 1821 O O . PRO B 1 75 ? -13.398 -16.234 -16.984 1 95.88 75 PRO B O 1
ATOM 1824 N N . GLN B 1 76 ? -11.227 -16.281 -17.234 1 96.81 76 GLN B N 1
ATOM 1825 C CA . GLN B 1 76 ? -10.977 -17.359 -16.281 1 96.81 76 GLN B CA 1
ATOM 1826 C C . GLN B 1 76 ? -10.719 -16.812 -14.883 1 96.81 76 GLN B C 1
ATOM 1828 O O . GLN B 1 76 ? -10.516 -15.609 -14.711 1 96.81 76 GLN B O 1
ATOM 1833 N N . ALA B 1 77 ? -10.812 -17.75 -13.898 1 98.19 77 ALA B N 1
ATOM 1834 C CA . ALA B 1 77 ? -10.266 -17.375 -12.602 1 98.19 77 ALA B CA 1
ATOM 1835 C C . ALA B 1 77 ? -8.789 -17.016 -12.703 1 98.19 77 ALA B C 1
ATOM 1837 O O . ALA B 1 77 ? -8.133 -17.359 -13.695 1 98.19 77 ALA B O 1
ATOM 1838 N N . SER B 1 78 ? -8.312 -16.281 -11.734 1 98.44 78 SER B N 1
ATOM 1839 C CA . SER B 1 78 ? -6.918 -15.875 -11.844 1 98.44 78 SER B CA 1
ATOM 1840 C C . SER B 1 78 ? -6.234 -15.875 -10.484 1 98.44 78 SER B C 1
ATOM 1842 O O . SER B 1 78 ? -6.887 -15.664 -9.453 1 98.44 78 SER B O 1
ATOM 1844 N N . ILE B 1 79 ? -5.047 -16.203 -10.492 1 98.38 79 ILE B N 1
ATOM 1845 C CA . ILE B 1 79 ? -4.156 -16.078 -9.344 1 98.38 79 ILE B CA 1
ATOM 1846 C C . ILE B 1 79 ? -3.104 -15.008 -9.617 1 98.38 79 ILE B C 1
ATOM 1848 O O . ILE B 1 79 ? -2.494 -14.984 -10.688 1 98.38 79 ILE B O 1
ATOM 1852 N N . GLY B 1 80 ? -2.98 -14.102 -8.719 1 97.31 80 GLY B N 1
ATOM 1853 C CA . GLY B 1 80 ? -1.985 -13.055 -8.859 1 97.31 80 GLY B CA 1
ATOM 1854 C C . GLY B 1 80 ? -1.384 -12.625 -7.531 1 97.31 80 GLY B C 1
ATOM 1855 O O . GLY B 1 80 ? -1.666 -13.219 -6.492 1 97.31 80 GLY B O 1
ATOM 1856 N N . ARG B 1 81 ? -0.464 -11.68 -7.648 1 97.31 81 ARG B N 1
ATOM 1857 C CA . ARG B 1 81 ? 0.192 -11.094 -6.484 1 97.31 81 ARG B CA 1
ATOM 1858 C C . ARG B 1 81 ? 0.83 -12.164 -5.613 1 97.31 81 ARG B C 1
ATOM 1860 O O . ARG B 1 81 ? 0.645 -12.172 -4.395 1 97.31 81 ARG B O 1
ATOM 1867 N N . VAL B 1 82 ? 1.429 -13.086 -6.316 1 97.44 82 VAL B N 1
ATOM 1868 C CA . VAL B 1 82 ? 2.176 -14.125 -5.613 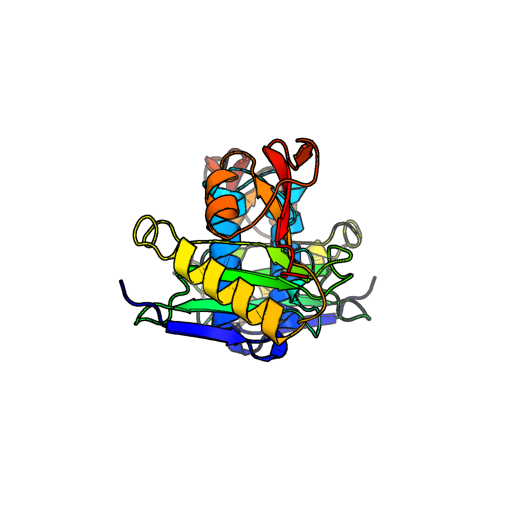1 97.44 82 VAL B CA 1
ATOM 1869 C C . VAL B 1 82 ? 3.447 -13.531 -5.012 1 97.44 82 VAL B C 1
ATOM 1871 O O . VAL B 1 82 ? 4.422 -13.289 -5.727 1 97.44 82 VAL B O 1
ATOM 1874 N N . ALA B 1 83 ? 3.43 -13.336 -3.691 1 97.75 83 ALA B N 1
ATOM 1875 C CA . ALA B 1 83 ? 4.527 -12.656 -3.006 1 97.75 83 ALA B CA 1
ATOM 1876 C C . ALA B 1 83 ? 5.016 -13.477 -1.811 1 97.75 83 ALA B C 1
ATOM 1878 O O . ALA B 1 83 ? 4.207 -14 -1.04 1 97.75 83 ALA B O 1
ATOM 1879 N N . VAL B 1 84 ? 6.289 -13.641 -1.744 1 97.81 84 VAL B N 1
ATOM 1880 C CA . VAL B 1 84 ? 6.949 -14.242 -0.594 1 97.81 84 VAL B CA 1
ATOM 1881 C C . VAL B 1 84 ? 8.023 -13.305 -0.056 1 97.81 84 VAL B C 1
ATOM 1883 O O . VAL B 1 84 ? 8.844 -12.789 -0.818 1 97.81 84 VAL B O 1
ATOM 1886 N N . ALA B 1 85 ? 7.906 -13.031 1.246 1 97.62 85 ALA B N 1
ATOM 1887 C CA . ALA B 1 85 ? 8.914 -12.18 1.875 1 97.62 85 ALA B CA 1
ATOM 1888 C C . ALA B 1 85 ? 10.32 -12.734 1.645 1 97.62 85 ALA B C 1
ATOM 1890 O O . ALA B 1 85 ? 10.516 -13.953 1.616 1 97.62 85 ALA B O 1
ATOM 1891 N N . LYS B 1 86 ? 11.312 -11.836 1.545 1 94.88 86 LYS B N 1
ATOM 1892 C CA . LYS B 1 86 ? 12.703 -12.227 1.319 1 94.88 86 LYS B CA 1
ATOM 1893 C C . LYS B 1 86 ? 13.164 -13.234 2.365 1 94.88 86 LYS B C 1
ATOM 1895 O O . LYS B 1 86 ? 13.852 -14.203 2.039 1 94.88 86 LYS B O 1
ATOM 1900 N N . SER B 1 87 ? 12.773 -13.023 3.562 1 93.88 87 SER B N 1
ATOM 1901 C CA . SER B 1 87 ? 13.211 -13.852 4.688 1 93.88 87 SER B CA 1
ATOM 1902 C C . SER B 1 87 ? 12.633 -15.258 4.594 1 93.88 87 SER B C 1
ATOM 1904 O O . SER B 1 87 ? 13.07 -16.156 5.305 1 93.88 87 SER B O 1
ATOM 1906 N N . ALA B 1 88 ? 11.633 -15.492 3.725 1 95.19 88 ALA B N 1
ATOM 1907 C CA . ALA B 1 88 ? 10.961 -16.781 3.656 1 95.19 88 ALA B CA 1
ATOM 1908 C C . ALA B 1 88 ? 11.203 -17.453 2.307 1 95.19 88 ALA B C 1
ATOM 191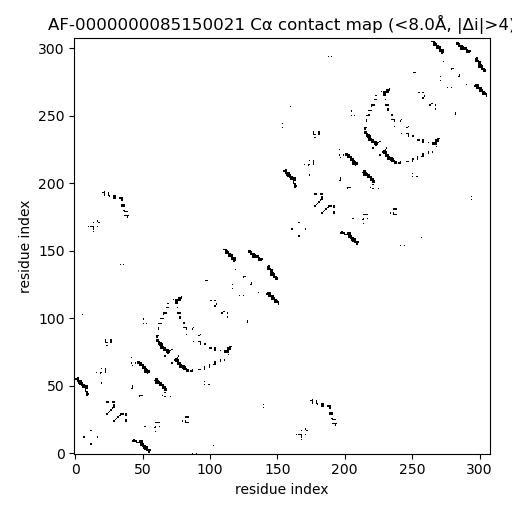0 O O . ALA B 1 88 ? 10.609 -18.5 2.012 1 95.19 88 ALA B O 1
ATOM 1911 N N . ARG B 1 89 ? 12.07 -16.875 1.529 1 94 89 ARG B N 1
ATOM 1912 C CA . ARG B 1 89 ? 12.312 -17.422 0.2 1 94 89 ARG B CA 1
ATOM 1913 C C . ARG B 1 89 ? 13.328 -18.562 0.255 1 94 89 ARG B C 1
ATOM 1915 O O . ARG B 1 89 ? 14.109 -18.656 1.205 1 94 89 ARG B O 1
ATOM 1922 N N . GLY B 1 90 ? 13.188 -19.453 -0.733 1 89 90 GLY B N 1
ATOM 1923 C CA . GLY B 1 90 ? 14.125 -20.562 -0.82 1 89 90 GLY B CA 1
ATOM 1924 C C . GLY B 1 90 ? 13.781 -21.703 0.119 1 89 90 GLY B C 1
ATOM 1925 O O . GLY B 1 90 ? 14.641 -22.547 0.419 1 89 90 GLY B O 1
ATOM 1926 N N . GLN B 1 91 ? 12.562 -21.797 0.633 1 89.88 91 GLN B N 1
ATOM 1927 C CA . GLN B 1 91 ? 12.164 -22.797 1.607 1 89.88 91 GLN B CA 1
ATOM 1928 C C . GLN B 1 91 ? 10.922 -23.562 1.139 1 89.88 91 GLN B C 1
ATOM 1930 O O . GLN B 1 91 ? 10.242 -24.188 1.94 1 89.88 91 GLN B O 1
ATOM 1935 N N . GLY B 1 92 ? 10.656 -23.344 -0.114 1 93.25 92 GLY B N 1
ATOM 1936 C CA . GLY B 1 92 ? 9.516 -24.047 -0.665 1 93.25 92 GLY B CA 1
ATOM 1937 C C . GLY B 1 92 ? 8.195 -23.344 -0.419 1 93.25 92 GLY B C 1
ATOM 1938 O O . GLY B 1 92 ? 7.133 -23.844 -0.79 1 93.25 92 GLY B O 1
ATOM 1939 N N . VAL B 1 93 ? 8.188 -22.188 0.181 1 96.31 93 VAL B N 1
ATOM 1940 C CA . VAL B 1 93 ? 7.004 -21.438 0.568 1 96.31 93 VAL B CA 1
ATOM 1941 C C . VAL B 1 93 ? 6.203 -21.062 -0.677 1 96.31 93 VAL B C 1
ATOM 1943 O O . VAL B 1 93 ? 4.973 -21.125 -0.676 1 96.31 93 VAL B O 1
ATOM 1946 N N . ALA B 1 94 ? 6.926 -20.719 -1.706 1 96.31 94 ALA B N 1
ATOM 1947 C CA . ALA B 1 94 ? 6.254 -20.312 -2.939 1 96.31 94 ALA B CA 1
ATOM 1948 C C . ALA B 1 94 ? 5.441 -21.469 -3.521 1 96.31 94 ALA B C 1
ATOM 1950 O O . ALA B 1 94 ? 4.336 -21.266 -4.023 1 96.31 94 ALA B O 1
ATOM 1951 N N . ASN B 1 95 ? 6.016 -22.625 -3.492 1 96.25 95 ASN B N 1
ATOM 1952 C CA . ASN B 1 95 ? 5.312 -23.812 -3.975 1 96.25 95 ASN B CA 1
ATOM 1953 C C . ASN B 1 95 ? 4.051 -24.078 -3.166 1 96.25 95 ASN B C 1
ATOM 1955 O O . ASN B 1 95 ? 2.986 -24.344 -3.734 1 96.25 95 ASN B O 1
ATOM 1959 N N . GLN B 1 96 ? 4.164 -24.047 -1.851 1 97.19 96 GLN B N 1
ATOM 1960 C CA . GLN B 1 96 ? 3.012 -24.234 -0.974 1 97.19 96 GLN B CA 1
ATOM 1961 C C . GLN B 1 96 ? 1.939 -23.188 -1.245 1 97.19 96 GLN B C 1
ATOM 1963 O O . GLN B 1 96 ? 0.749 -23.5 -1.288 1 97.19 96 GLN B O 1
ATOM 1968 N N . LEU B 1 97 ? 2.377 -22 -1.408 1 98.12 97 LEU B N 1
ATOM 1969 C CA . LEU B 1 97 ? 1.479 -20.891 -1.705 1 98.12 97 LEU B CA 1
ATOM 1970 C C . LEU B 1 97 ? 0.699 -21.141 -2.99 1 98.12 97 LEU B C 1
ATOM 1972 O O . LEU B 1 97 ? -0.528 -21.031 -3.014 1 98.12 97 LEU B O 1
ATOM 1976 N N . MET B 1 98 ? 1.373 -21.562 -4.066 1 97.75 98 MET B N 1
ATOM 1977 C CA . MET B 1 98 ? 0.746 -21.781 -5.363 1 97.75 98 MET B CA 1
ATOM 1978 C C . MET B 1 98 ? -0.223 -22.969 -5.305 1 97.75 98 MET B C 1
ATOM 1980 O O . MET B 1 98 ? -1.33 -22.891 -5.84 1 97.75 98 MET B O 1
ATOM 1984 N N . GLN B 1 99 ? 0.194 -23.969 -4.625 1 97.69 99 GLN B N 1
ATOM 1985 C CA . GLN B 1 99 ? -0.68 -25.125 -4.473 1 97.69 99 GLN B CA 1
ATOM 1986 C C . GLN B 1 99 ? -1.959 -24.766 -3.727 1 97.69 99 GLN B C 1
ATOM 1988 O O . GLN B 1 99 ? -3.055 -25.156 -4.125 1 97.69 99 GLN B O 1
ATOM 1993 N N . GLY B 1 100 ? -1.779 -24.016 -2.643 1 98.38 100 GLY B N 1
ATOM 1994 C CA . GLY B 1 100 ? -2.943 -23.547 -1.911 1 98.38 100 GLY B CA 1
ATOM 1995 C C . GLY B 1 100 ? -3.855 -22.656 -2.746 1 98.38 100 GLY B C 1
ATOM 1996 O O . GLY B 1 100 ? -5.078 -22.812 -2.709 1 98.38 100 GLY B O 1
ATOM 1997 N N . ALA B 1 101 ? -3.277 -21.75 -3.465 1 98.69 101 ALA B N 1
ATOM 1998 C CA . ALA B 1 101 ? -4.051 -20.844 -4.301 1 98.69 101 ALA B CA 1
ATOM 1999 C C . ALA B 1 101 ? -4.828 -21.609 -5.371 1 98.69 101 ALA B C 1
ATOM 2001 O O . ALA B 1 101 ? -6 -21.312 -5.625 1 98.69 101 ALA B O 1
ATOM 2002 N N . ILE B 1 102 ? -4.18 -22.562 -6.023 1 98.19 102 ILE B N 1
ATOM 2003 C CA . ILE B 1 102 ? -4.82 -23.375 -7.043 1 98.19 102 ILE B CA 1
ATOM 2004 C C . ILE B 1 102 ? -5.992 -24.141 -6.426 1 98.19 102 ILE B C 1
ATOM 2006 O O . ILE B 1 102 ? -7.082 -24.188 -7.004 1 98.19 102 ILE B O 1
ATOM 2010 N N . ALA B 1 103 ? -5.77 -24.734 -5.27 1 98.25 103 ALA B N 1
ATOM 2011 C CA . ALA B 1 103 ? -6.82 -25.484 -4.586 1 98.25 103 ALA B CA 1
ATOM 2012 C C . ALA B 1 103 ? -8.023 -24.594 -4.293 1 98.25 103 ALA B C 1
ATOM 2014 O O . ALA B 1 103 ? -9.172 -25 -4.469 1 98.25 103 ALA B O 1
ATOM 2015 N N . ILE B 1 104 ? -7.785 -23.406 -3.867 1 98.62 104 ILE B N 1
ATOM 2016 C CA . ILE B 1 104 ? -8.844 -22.453 -3.551 1 98.62 104 ILE B CA 1
ATOM 2017 C C . ILE B 1 104 ? -9.625 -22.109 -4.816 1 98.62 104 ILE B C 1
ATOM 2019 O O . ILE B 1 104 ? -10.859 -22.125 -4.812 1 98.62 104 ILE B O 1
ATOM 2023 N N . ALA B 1 105 ? -8.922 -21.797 -5.863 1 98.31 105 ALA B N 1
ATOM 2024 C CA . ALA B 1 105 ? -9.586 -21.484 -7.125 1 98.31 105 ALA B CA 1
ATOM 2025 C C . ALA B 1 105 ? -10.477 -22.625 -7.582 1 98.31 105 ALA B C 1
ATOM 2027 O O . ALA B 1 105 ? -11.625 -22.422 -7.969 1 98.31 105 ALA B O 1
ATOM 2028 N N . LYS B 1 106 ? -9.953 -23.812 -7.52 1 96.88 106 LYS B N 1
ATOM 2029 C CA . LYS B 1 106 ? -10.695 -25 -7.945 1 96.88 106 LYS B CA 1
ATOM 2030 C C . LYS B 1 106 ? -11.938 -25.203 -7.086 1 96.88 106 LYS B C 1
ATOM 2032 O O . LYS B 1 106 ? -12.977 -25.641 -7.578 1 96.88 106 LYS B O 1
ATOM 2037 N N . GLN B 1 107 ? -11.797 -24.969 -5.859 1 97.44 107 GLN B N 1
ATOM 2038 C CA . GLN B 1 107 ? -12.906 -25.125 -4.93 1 97.44 107 GLN B CA 1
ATOM 2039 C C . GLN B 1 107 ? -14.023 -24.125 -5.234 1 97.44 107 GLN B C 1
ATOM 2041 O O . GLN B 1 107 ? -15.203 -24.484 -5.223 1 97.44 107 GLN B O 1
ATOM 2046 N N . HIS B 1 108 ? -13.68 -22.906 -5.547 1 97.56 108 HIS B N 1
ATOM 2047 C CA . HIS B 1 108 ? -14.664 -21.844 -5.719 1 97.56 108 HIS B CA 1
ATOM 2048 C C . HIS B 1 108 ? -15.195 -21.812 -7.148 1 97.56 108 HIS B C 1
ATOM 2050 O O . HIS B 1 108 ? -16.359 -21.469 -7.379 1 97.56 108 HIS B O 1
ATOM 2056 N N . TRP B 1 109 ? -14.344 -22.141 -8.055 1 97.06 109 TRP B N 1
ATOM 2057 C CA . TRP B 1 109 ? -14.703 -22.078 -9.469 1 97.06 109 TRP B CA 1
ATOM 2058 C C . TRP B 1 109 ? -14.219 -23.328 -10.203 1 97.06 109 TRP B C 1
ATOM 2060 O O . TRP B 1 109 ? -13.375 -23.25 -11.094 1 97.06 109 TRP B O 1
ATOM 2070 N N . PRO B 1 110 ? -14.883 -24.484 -9.945 1 94.88 110 PRO B N 1
ATOM 2071 C CA . PRO B 1 110 ? -14.406 -25.766 -10.461 1 94.88 110 PRO B CA 1
ATOM 2072 C C . PRO B 1 110 ? -14.547 -25.875 -11.984 1 94.88 110 PRO B C 1
ATOM 2074 O O . PRO B 1 110 ? -13.898 -26.719 -12.602 1 94.88 110 PRO B O 1
ATOM 2077 N N . ASN B 1 111 ? -15.32 -25.016 -12.586 1 94.25 111 ASN B N 1
ATOM 2078 C CA . ASN B 1 111 ? -15.57 -25.141 -14.023 1 94.25 111 ASN B CA 1
ATOM 2079 C C . ASN B 1 111 ? -14.734 -24.141 -14.82 1 94.25 111 ASN B C 1
ATOM 2081 O O . ASN B 1 111 ? -14.891 -24.031 -16.047 1 94.25 111 ASN B O 1
ATOM 2085 N N . ASP B 1 112 ? -13.938 -23.375 -14.148 1 95.19 112 ASP B N 1
ATOM 2086 C CA . ASP B 1 112 ? -13.125 -22.359 -14.812 1 95.19 112 ASP B CA 1
ATOM 2087 C C . ASP B 1 112 ? -11.633 -22.688 -14.688 1 95.19 112 ASP B C 1
ATOM 2089 O O . ASP B 1 112 ? -11.18 -23.109 -13.625 1 95.19 112 ASP B O 1
ATOM 2093 N N . ASN B 1 113 ? -10.984 -22.531 -15.828 1 96.56 113 ASN B N 1
ATOM 2094 C CA . ASN B 1 113 ? -9.531 -22.609 -15.773 1 96.56 113 ASN B CA 1
ATOM 2095 C C . ASN B 1 113 ? -8.93 -21.453 -14.961 1 96.56 113 ASN B C 1
ATOM 2097 O O . ASN B 1 113 ? -9.664 -20.625 -14.438 1 96.56 113 ASN B O 1
ATOM 2101 N N . ILE B 1 114 ? -7.684 -21.562 -14.719 1 97.81 114 ILE B N 1
ATOM 2102 C CA . ILE B 1 114 ? -6.977 -20.5 -14.016 1 97.81 114 ILE B CA 1
ATOM 2103 C C . ILE B 1 114 ? -5.992 -19.812 -14.953 1 97.81 114 ILE B C 1
ATOM 2105 O O . ILE B 1 114 ? -5.164 -20.469 -15.586 1 97.81 114 ILE B O 1
ATOM 2109 N N . GLN B 1 115 ? -6.113 -18.516 -15.047 1 97.25 115 GLN B N 1
ATOM 2110 C CA . GLN B 1 115 ? -5.195 -17.719 -15.852 1 97.25 115 GLN B CA 1
ATOM 2111 C C . GLN B 1 115 ? -4.273 -16.875 -14.977 1 97.25 115 GLN B C 1
ATOM 2113 O O . GLN B 1 115 ? -4.699 -16.344 -13.953 1 97.25 115 GLN B O 1
ATOM 2118 N N . ILE B 1 116 ? -2.979 -16.781 -15.367 1 96.5 116 ILE B N 1
ATOM 2119 C CA . ILE B 1 116 ? -2.041 -15.914 -14.664 1 96.5 116 ILE B CA 1
ATOM 2120 C C . ILE B 1 116 ? -1.263 -15.078 -15.68 1 96.5 116 ILE B C 1
ATOM 2122 O O . ILE B 1 116 ? -1.09 -15.492 -16.828 1 96.5 116 ILE B O 1
ATOM 2126 N N . GLY B 1 117 ? -0.957 -13.867 -15.312 1 94.44 117 GLY B N 1
ATOM 2127 C CA . GLY B 1 117 ? 0.08 -13.094 -15.984 1 94.44 117 GLY B CA 1
ATOM 2128 C C . GLY B 1 117 ? 1.445 -13.25 -15.344 1 94.44 117 GLY B C 1
ATOM 2129 O O . GLY B 1 117 ? 1.731 -12.625 -14.32 1 94.44 117 GLY B O 1
ATOM 2130 N N . ALA B 1 118 ? 2.25 -14.062 -15.93 1 92.44 118 ALA B N 1
ATOM 2131 C CA . ALA B 1 118 ? 3.533 -14.414 -15.328 1 92.44 118 ALA B CA 1
ATOM 2132 C C . ALA B 1 118 ? 4.664 -13.586 -15.922 1 92.44 118 ALA B C 1
ATOM 2134 O O . ALA B 1 118 ? 4.676 -13.305 -17.125 1 92.44 118 ALA B O 1
ATOM 2135 N N . GLN B 1 119 ? 5.57 -13.156 -14.984 1 88.19 119 GLN B N 1
ATOM 2136 C CA . GLN B 1 119 ? 6.84 -12.672 -15.508 1 88.19 119 GLN B CA 1
ATOM 2137 C C . GLN B 1 119 ? 7.59 -13.773 -16.25 1 88.19 119 GLN B C 1
ATOM 2139 O O . GLN B 1 119 ? 7.602 -14.93 -15.812 1 88.19 119 GLN B O 1
ATOM 2144 N N . ASP B 1 120 ? 8.211 -13.453 -17.266 1 88.56 120 ASP B N 1
ATOM 2145 C CA . ASP B 1 120 ? 8.82 -14.438 -18.156 1 88.56 120 ASP B CA 1
ATOM 2146 C C . ASP B 1 120 ? 9.867 -15.273 -17.422 1 88.56 120 ASP B C 1
ATOM 2148 O O . ASP B 1 120 ? 9.984 -16.484 -17.656 1 88.56 120 ASP B O 1
ATOM 2152 N N . TYR B 1 121 ? 10.586 -14.656 -16.578 1 88.88 121 TYR B N 1
ATOM 2153 C CA . TYR B 1 121 ? 11.648 -15.391 -15.914 1 88.88 121 TYR B CA 1
ATOM 2154 C C . TYR B 1 121 ? 11.078 -16.406 -14.93 1 88.88 121 TYR B C 1
ATOM 2156 O O . TYR B 1 121 ? 11.758 -17.344 -14.531 1 88.88 121 TYR B O 1
ATOM 2164 N N . LEU B 1 122 ? 9.766 -16.344 -14.609 1 90.81 122 LEU B N 1
ATOM 2165 C CA . LEU B 1 122 ? 9.125 -17.266 -13.672 1 90.81 122 LEU B CA 1
ATOM 2166 C C . LEU B 1 122 ? 8.352 -18.344 -14.422 1 90.81 122 LEU B C 1
ATOM 2168 O O . LEU B 1 122 ? 7.629 -19.125 -13.805 1 90.81 122 LEU B O 1
ATOM 2172 N N . ARG B 1 123 ? 8.531 -18.453 -15.664 1 92.44 123 ARG B N 1
ATOM 2173 C CA . ARG B 1 123 ? 7.82 -19.391 -16.516 1 92.44 123 ARG B CA 1
ATOM 2174 C C . ARG B 1 123 ? 7.957 -20.828 -16 1 92.44 123 ARG B C 1
ATOM 2176 O O . ARG B 1 123 ? 6.961 -21.547 -15.875 1 92.44 123 ARG B O 1
ATOM 2183 N N . GLN B 1 124 ? 9.141 -21.188 -15.703 1 93.06 124 GLN B N 1
ATOM 2184 C CA . GLN B 1 124 ? 9.398 -22.562 -15.273 1 93.06 124 GLN B CA 1
ATOM 2185 C C . GLN B 1 124 ? 8.711 -22.859 -13.945 1 93.06 124 GLN B C 1
ATOM 2187 O O . GLN B 1 124 ? 8.195 -23.953 -13.742 1 93.06 124 GLN B O 1
ATOM 2192 N N . PHE B 1 125 ? 8.711 -21.938 -13.102 1 94.81 125 PHE B N 1
ATOM 2193 C CA . PHE B 1 125 ? 8.047 -22.094 -11.812 1 94.81 125 PHE B CA 1
ATOM 2194 C C . PHE B 1 125 ? 6.57 -22.406 -11.992 1 94.81 125 PHE B C 1
ATOM 2196 O O . PHE B 1 125 ? 6.062 -23.375 -11.414 1 94.81 125 PHE B O 1
ATOM 2203 N N . TYR B 1 126 ? 5.922 -21.703 -12.812 1 96.25 126 TYR B N 1
ATOM 2204 C CA . TYR B 1 126 ? 4.484 -21.875 -12.992 1 96.25 126 TYR B CA 1
ATOM 2205 C C . TYR B 1 126 ? 4.191 -23.141 -13.797 1 96.25 126 TYR B C 1
ATOM 2207 O O . TYR B 1 126 ? 3.172 -23.797 -13.57 1 96.25 126 TYR B O 1
ATOM 2215 N N . GLN B 1 127 ? 5.113 -23.453 -14.703 1 95.56 127 GLN B N 1
ATOM 2216 C CA . GLN B 1 127 ? 4.957 -24.688 -15.461 1 95.56 127 GLN B CA 1
ATOM 2217 C C . GLN B 1 127 ? 5.004 -25.906 -14.539 1 95.56 127 GLN B C 1
ATOM 2219 O O . GLN B 1 127 ? 4.305 -26.891 -14.773 1 95.56 127 GLN B O 1
ATOM 2224 N N . GLN B 1 128 ? 5.754 -25.875 -13.531 1 95.69 128 GLN B N 1
ATOM 2225 C CA . GLN B 1 128 ? 5.844 -26.953 -12.555 1 95.69 128 GLN B CA 1
ATOM 2226 C C . GLN B 1 128 ? 4.504 -27.172 -11.852 1 95.69 128 GLN B C 1
ATOM 2228 O O . GLN B 1 128 ? 4.242 -28.25 -11.328 1 95.69 128 GLN B O 1
ATOM 2233 N N . HIS B 1 129 ? 3.697 -26.188 -11.891 1 96.25 129 HIS B N 1
ATOM 2234 C CA . HIS B 1 129 ? 2.387 -26.297 -11.258 1 96.25 129 HIS B CA 1
ATOM 2235 C C . HIS B 1 129 ? 1.294 -26.547 -12.289 1 96.25 129 HIS B C 1
ATOM 2237 O O . HIS B 1 129 ? 0.105 -26.469 -11.969 1 96.25 129 HIS B O 1
ATOM 2243 N N . GLY B 1 130 ? 1.687 -26.781 -13.508 1 96.12 130 GLY B N 1
ATOM 2244 C CA . GLY B 1 130 ? 0.749 -27.234 -14.523 1 96.12 130 GLY B CA 1
ATOM 2245 C C . GLY B 1 130 ? 0.3 -26.141 -15.461 1 96.12 130 GLY B C 1
ATOM 2246 O O . GLY B 1 130 ? -0.482 -26.375 -16.391 1 96.12 130 GLY B O 1
ATOM 2247 N N . PHE B 1 131 ? 0.871 -24.938 -15.289 1 97.06 131 PHE B N 1
ATOM 2248 C CA . PHE B 1 131 ? 0.494 -23.844 -16.172 1 97.06 131 PHE B CA 1
ATOM 2249 C C . PHE B 1 131 ? 1.182 -23.984 -17.531 1 97.06 131 PHE B C 1
ATOM 2251 O O . PHE B 1 131 ? 2.346 -24.391 -17.594 1 97.06 131 PHE B O 1
ATOM 2258 N N . VAL B 1 132 ? 0.428 -23.594 -18.594 1 95.88 132 VAL B N 1
ATOM 2259 C CA . VAL B 1 132 ? 0.964 -23.625 -19.953 1 95.88 132 VAL B CA 1
ATOM 2260 C C . VAL B 1 132 ? 0.887 -22.219 -20.562 1 95.88 132 VAL B C 1
ATOM 2262 O O . VAL B 1 132 ? -0.078 -21.484 -20.344 1 95.88 132 VAL B O 1
ATOM 2265 N N . VAL B 1 133 ? 1.858 -21.891 -21.359 1 93.88 133 VAL B N 1
ATOM 2266 C CA . VAL B 1 133 ? 1.909 -20.594 -22.016 1 93.88 133 VAL B CA 1
ATOM 2267 C C . VAL B 1 133 ? 0.752 -20.469 -23 1 93.88 133 VAL B C 1
ATOM 2269 O O . VAL B 1 133 ? 0.457 -21.406 -23.75 1 93.88 133 VAL B O 1
ATOM 2272 N N . ASN B 1 134 ? 0.152 -19.312 -22.922 1 92 134 ASN B N 1
ATOM 2273 C CA . ASN B 1 134 ? -0.992 -19.141 -23.797 1 92 134 ASN B CA 1
ATOM 2274 C C . ASN B 1 134 ? -0.964 -17.781 -24.5 1 92 134 ASN B C 1
ATOM 2276 O O . ASN B 1 134 ? -2.01 -17.25 -24.875 1 92 134 ASN B O 1
ATOM 2280 N N . SER B 1 135 ? 0.12 -17.125 -24.484 1 89.88 135 SER B N 1
ATOM 2281 C CA . SER B 1 135 ? 0.28 -15.844 -25.172 1 89.88 135 SER B CA 1
ATOM 2282 C C . SER B 1 135 ? 1.726 -15.633 -25.609 1 89.88 135 SER B C 1
ATOM 2284 O O . SER B 1 135 ? 2.619 -16.375 -25.203 1 89.88 135 SER B O 1
ATOM 2286 N N . ASP B 1 136 ? 1.918 -14.641 -26.531 1 90.12 136 ASP B N 1
ATOM 2287 C CA . ASP B 1 136 ? 3.27 -14.148 -26.781 1 90.12 136 ASP B CA 1
ATOM 2288 C C . ASP B 1 136 ? 3.781 -13.344 -25.578 1 90.12 136 ASP B C 1
ATOM 2290 O O . ASP B 1 136 ? 3.008 -12.984 -24.688 1 90.12 136 ASP B O 1
ATOM 2294 N N . VAL B 1 137 ? 5.082 -13.172 -25.594 1 90 137 VAL B N 1
ATOM 2295 C CA . VAL B 1 137 ? 5.688 -12.312 -24.578 1 90 137 VAL B CA 1
ATOM 2296 C C . VAL B 1 137 ? 5.328 -10.859 -24.844 1 90 137 VAL B C 1
ATOM 2298 O O . VAL B 1 137 ? 5.344 -10.414 -26 1 90 137 VAL B O 1
ATOM 2301 N N . TYR B 1 138 ? 4.891 -10.172 -23.828 1 90.5 138 TYR B N 1
ATOM 2302 C CA . TYR B 1 138 ? 4.566 -8.758 -23.922 1 90.5 138 TYR B CA 1
ATOM 2303 C C . TYR B 1 138 ? 5.164 -7.98 -22.75 1 90.5 138 TYR B C 1
ATOM 2305 O O . TYR B 1 138 ? 5.5 -8.562 -21.719 1 90.5 138 TYR B O 1
ATOM 2313 N N . LEU B 1 139 ? 5.375 -6.598 -22.922 1 84.44 139 LEU B N 1
ATOM 2314 C CA . LEU B 1 139 ? 5.926 -5.754 -21.859 1 84.44 139 LEU B CA 1
ATOM 2315 C C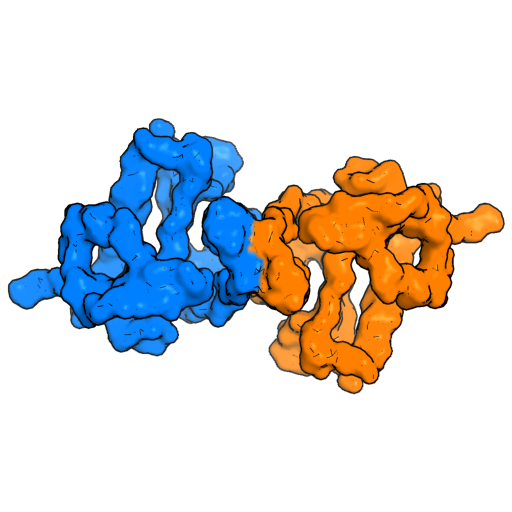 . LEU B 1 139 ? 4.816 -5.199 -20.969 1 84.44 139 LEU B C 1
ATOM 2317 O O . LEU B 1 139 ? 3.803 -4.707 -21.484 1 84.44 139 LEU B O 1
ATOM 2321 N N . GLU B 1 140 ? 4.938 -5.402 -19.703 1 82.38 140 GLU B N 1
ATOM 2322 C CA . GLU B 1 140 ? 4.109 -4.785 -18.688 1 82.38 140 GLU B CA 1
ATOM 2323 C C . GLU B 1 140 ? 4.957 -4.012 -17.672 1 82.38 140 GLU B C 1
ATOM 2325 O O . GLU B 1 140 ? 5.742 -4.609 -16.938 1 82.38 140 GLU B O 1
ATOM 2330 N N . ASP B 1 141 ? 4.809 -2.725 -17.609 1 80.31 141 ASP B N 1
ATOM 2331 C CA . ASP B 1 141 ? 5.605 -1.854 -16.75 1 80.31 141 ASP B CA 1
ATOM 2332 C C . ASP B 1 141 ? 7.098 -2.096 -16.969 1 80.31 141 ASP B C 1
ATOM 2334 O O . ASP B 1 141 ? 7.863 -2.15 -15.992 1 80.31 141 ASP B O 1
ATOM 2338 N N . GLY B 1 142 ? 7.496 -2.352 -18.172 1 81.25 142 GLY B N 1
ATOM 2339 C CA . GLY B 1 142 ? 8.891 -2.486 -18.562 1 81.25 142 GLY B CA 1
ATOM 2340 C C . GLY B 1 142 ? 9.453 -3.873 -18.297 1 81.25 142 GLY B C 1
ATOM 2341 O O . GLY B 1 142 ? 10.648 -4.105 -18.469 1 81.25 142 GLY B O 1
ATOM 2342 N N . ILE B 1 143 ? 8.562 -4.738 -17.844 1 84.19 143 ILE B N 1
ATOM 2343 C CA . ILE B 1 143 ? 8.977 -6.098 -17.516 1 84.19 143 ILE B CA 1
ATOM 2344 C C . ILE B 1 143 ? 8.289 -7.086 -18.469 1 84.19 143 ILE B C 1
ATOM 2346 O O . ILE B 1 143 ? 7.102 -6.945 -18.75 1 84.19 143 ILE B O 1
ATOM 2350 N N . GLU B 1 144 ? 9.023 -8.047 -18.984 1 88.75 144 GLU B N 1
ATOM 2351 C CA . GLU B 1 144 ? 8.469 -9.062 -19.875 1 88.75 144 GLU B CA 1
ATOM 2352 C C . GLU B 1 144 ? 7.504 -9.977 -19.141 1 88.75 144 GLU B C 1
ATOM 2354 O O . GLU B 1 144 ? 7.848 -10.539 -18.094 1 88.75 144 GLU B O 1
ATOM 2359 N N . HIS B 1 145 ? 6.273 -10.062 -19.719 1 92.56 145 HIS B N 1
ATOM 2360 C CA . HIS B 1 145 ? 5.242 -10.93 -19.156 1 92.56 145 HIS B CA 1
ATOM 2361 C C . HIS B 1 145 ? 4.684 -11.867 -20.219 1 92.56 145 HIS B C 1
ATOM 2363 O O . HIS B 1 145 ? 4.965 -11.703 -21.422 1 92.56 145 HIS B O 1
ATOM 2369 N N . LEU B 1 146 ? 4.031 -12.906 -19.812 1 92.5 146 LEU B N 1
ATOM 2370 C CA . LEU B 1 146 ? 3.244 -13.789 -20.672 1 92.5 146 LEU B CA 1
ATOM 2371 C C . LEU B 1 146 ? 2.043 -14.352 -19.906 1 92.5 146 LEU B C 1
ATOM 2373 O O . LEU B 1 146 ? 2.09 -14.5 -18.688 1 92.5 146 LEU B O 1
ATOM 2377 N N . ASP B 1 147 ? 1.033 -14.57 -20.641 1 93.88 147 ASP B N 1
ATOM 2378 C CA . ASP B 1 147 ? -0.131 -15.211 -20.047 1 93.88 147 ASP B CA 1
ATOM 2379 C C . ASP B 1 147 ? 0.031 -16.734 -20.016 1 93.88 147 ASP B C 1
ATOM 2381 O O . ASP B 1 147 ? 0.566 -17.312 -20.969 1 93.88 147 ASP B O 1
ATOM 2385 N N . MET B 1 148 ? -0.398 -17.344 -18.953 1 96 148 MET B N 1
ATOM 2386 C CA . MET B 1 148 ? -0.398 -18.797 -18.812 1 96 148 MET B CA 1
ATOM 2387 C C . MET B 1 148 ? -1.743 -19.297 -18.297 1 96 148 MET B C 1
ATOM 2389 O O . MET B 1 148 ? -2.465 -18.562 -17.609 1 96 148 MET B O 1
ATOM 2393 N N . LEU B 1 149 ? -2.023 -20.484 -18.641 1 96.44 149 LEU B N 1
ATOM 2394 C CA . LEU B 1 149 ? -3.293 -21.109 -18.266 1 96.44 149 LEU B CA 1
ATOM 2395 C C . LEU B 1 149 ? -3.068 -22.438 -17.578 1 96.44 149 LEU B C 1
ATOM 2397 O O . LEU B 1 149 ? -2.205 -23.219 -17.984 1 96.44 149 LEU B O 1
ATOM 2401 N N . LEU B 1 150 ? -3.732 -22.688 -16.5 1 96.69 150 LEU B N 1
ATOM 2402 C CA . LEU B 1 150 ? -3.898 -24.016 -15.922 1 96.69 150 LEU B CA 1
ATOM 2403 C C . LEU B 1 150 ? -5.246 -24.609 -16.312 1 96.69 150 LEU B C 1
ATOM 2405 O O . LEU B 1 150 ? -6.293 -24.156 -15.828 1 96.69 150 LEU B O 1
ATOM 2409 N N . ILE B 1 151 ? -5.168 -25.516 -17.219 1 92.62 151 ILE B N 1
ATOM 2410 C CA . ILE B 1 151 ? -6.367 -26.125 -17.781 1 92.62 151 ILE B CA 1
ATOM 2411 C C . ILE B 1 151 ? -6.777 -27.328 -16.938 1 92.62 151 ILE B C 1
ATOM 2413 O O . ILE B 1 151 ? -5.953 -28.203 -16.641 1 92.62 151 ILE B O 1
ATOM 2417 N N . TYR B 1 152 ? -8.008 -27.203 -16.344 1 81.62 152 TYR B N 1
ATOM 2418 C CA . TYR B 1 152 ? -8.508 -28.328 -15.562 1 81.62 152 TYR B CA 1
ATOM 2419 C C . TYR B 1 152 ? -8.734 -29.547 -16.453 1 81.62 152 TYR B C 1
ATOM 2421 O O . TYR B 1 152 ? -8.977 -29.406 -17.656 1 81.62 152 TYR B O 1
ATOM 2429 N N . ASN B 1 153 ? -8.078 -30.641 -16.297 1 61.75 153 ASN B N 1
ATOM 2430 C CA . ASN B 1 153 ? -8.266 -31.875 -17.047 1 61.75 153 ASN B CA 1
ATOM 2431 C C . ASN B 1 153 ? -9.734 -32.125 -17.375 1 61.75 153 ASN B C 1
ATOM 2433 O O . ASN B 1 153 ? -10.594 -32.031 -16.5 1 61.75 153 ASN B O 1
ATOM 2437 N N . SER B 1 154 ? -10.109 -31.609 -18.656 1 42.91 154 SER B N 1
ATOM 2438 C CA . SER B 1 154 ? -11.18 -32.344 -19.344 1 42.91 154 SER B CA 1
ATOM 2439 C C . SER B 1 154 ? -10.945 -33.844 -19.266 1 42.91 154 SER B C 1
ATOM 2441 O O . SER B 1 154 ? -9.797 -34.312 -19.219 1 42.91 154 SER B O 1
#

InterPro domains:
  IPR000182 GNAT domain [PF13673] (48-148)
  IPR000182 GNAT domain [PS51186] (8-153)
  IPR016181 Acyl-CoA N-acyltransferase [SSF55729] (3-150)

Radius of gyration: 21.4 Å; Cα contacts (8 Å, |Δi|>4): 619; chains: 2; bounding box: 40×63×51 Å

Sequence (308 aa):
MTLTWLDVGFTELSLEQLYGLMQLRVDVFVVEQNCPYPELDGKDKHPQARHLLGLNDQGEILAYSRILAPNVSYPQASIGRVAVAKSARGQGVANQLMQGAIAIAKQHWPNDNIQIGAQDYLRQFYQQHGFVVNSDVYLEDGIEHLDMLLIYNSMTLTWLDVGFTELSLEQLYGLMQLRVDVFVVEQNCPYPELDGKDKHPQARHLLGLNDQGEILAYSRILAPNVSYPQASIGRVAVAKSARGQGVANQLMQGAIAIAKQHWPNDNIQIGAQDYLRQFYQQHGFVVNSDVYLEDGIEHLDMLLIYNS

Solvent-accessible surface area (backbone atoms only — not comparable to full-atom values): 17079 Å² total; per-residue (Å²): 137,78,63,50,76,45,82,37,40,52,90,68,48,50,68,67,52,51,52,39,52,51,33,48,46,40,43,50,57,19,34,70,59,65,33,49,54,67,80,68,74,65,60,66,66,36,90,67,18,35,39,40,36,28,20,42,95,86,65,48,59,39,30,36,33,40,37,38,43,55,64,71,89,37,82,31,20,30,56,41,71,78,42,63,37,80,93,49,57,94,68,57,47,66,58,52,50,50,52,51,51,52,52,50,46,44,71,77,37,70,88,46,38,38,34,32,81,36,46,55,91,48,47,65,64,44,38,75,74,56,32,39,82,70,53,67,80,41,76,55,94,87,36,55,25,27,36,28,35,33,72,66,84,124,136,78,63,52,76,44,81,38,41,52,90,69,50,50,67,66,53,52,51,40,52,51,36,49,46,41,42,51,56,18,33,72,59,65,33,51,54,68,80,68,74,65,60,66,66,37,90,69,18,35,38,39,36,26,21,41,95,85,65,46,60,38,30,36,33,38,36,38,45,58,65,71,87,37,80,30,20,30,55,43,71,78,44,64,36,79,92,50,56,96,69,58,47,67,59,53,50,50,53,50,50,50,52,50,46,43,71,77,37,71,90,47,37,36,35,33,79,37,47,55,92,48,46,65,65,44,39,76,73,56,33,38,80,71,53,70,81,41,76,54,92,87,37,57,25,28,37,29,34,33,71,68,84,124

Foldseek 3Di:
DDWDKDKDAPVPDDPVRVVQLVVQLCCVVCVVVVFDDDSCPPQSNPRPKIKIFTADPVRHTFWIKIWHCAPSVHNFIEIDSTGGHPVCPPPCVSVVRVVVNVVVSCVSPVPGKYKYKAFPVCVVVVVVVQWDFDADWDDDSNTTITMIIRDDDD/DDWDKDKDAPVPDDPVRVVQLVVQLCCVVCVVVVFDDDSCPPQSNPRPKIKIFTADPVRHTFWIKIWHCAPSVHNFIEIDSTGGHPVCPPPCVSVVRVVVNVVVSCVSPVPGKYKYWAFPVCVVVVVVVQWDFDADWDDDSNTTITMIIRDDDD

Secondary structure (DSSP, 8-state):
-PPEEEEE-GGG--HHHHHHHHHHHIIIIIIITT-------SGGG-TT-EEEEEE-TTS-EEEEEEEE-TTTSSSSEEEEEEEE-GGGTTSSHHHHHHHHHHHHHHHH-TTS-EEEEEEGGGHHHHHTTT-EE-S--EEETTEEEEEEEE----/-PPEEEEE-GGG--HHHHHHHHHHHIIIIIIITT-------SGGG-TT-EEEEEE-TTS-EEEEEEEE-TTTSSSSEEEEEEEE-GGGTTSSHHHHHHHHHHHHHHHH-TTS-EEEEEEGGGHHHHHTTT-EE-S--EEETTEEEEEEEE----

Organism: Shewanella frigidimarina (strain NCIMB 400) (NCBI:txid318167)

pLDDT: mean 94.92, std 6.49, range [42.66, 98.94]

Nearest PDB structures (foldseek):
  1xeb-assembly1_A  TM=9.581E-01  e=2.642E-17  Pseudomonas aeruginosa
  5z6n-assembly1_B  TM=9.571E-01  e=6.046E-17  Escherichia coli K-12
  1xeb-assembly2_B  TM=9.541E-01  e=6.071E-16  Pseudomonas aeruginosa
  5z6n-assembly1_A  TM=9.584E-01  e=5.723E-16  Escherichia coli K-12
  1xeb-assembly5_E  TM=9.546E-01  e=2.826E-15  Pseudomonas aeruginosa